Protein AF-A0A954K4G6-F1 (afdb_monomer_lite)

Sequence (372 aa):
MQDLKKITGIAILFIVVLRLCIGWQLLYEGLWKIDSLSSTRPWTAAGYLNNAKGPFRDHFRNMTGDPNDLNWLDADKVKAKWLAWEQRFLNHYPNLTDAQKSKLHQMVQGNKYFAAELSALPPEVKIEGSLGNIVKYDDKRHLLIVDGEKHLTPDEKQRLQSMVPVKKGPNGKLEGGTALDREFYAAVDKVYDRSSRLSYIEKMQASLRGNPELAGQIDVKQEGTIDGKKIGKIEQYKLALDRYEEKLAKADQQFKVDHLDKLWTEIQELKASLVNPIRALEGEMETEANKMLTPEQLAAGPIPHEDTQIHRVNMLTIASLTILGILLLVGFGTRIAAIAAAGMLLSFYLVMPPWPGVPEAPGPEHSFIINK

Structure (mmCIF, N/CA/C/O backbone):
data_AF-A0A954K4G6-F1
#
_entry.id   AF-A0A954K4G6-F1
#
loop_
_atom_site.group_PDB
_atom_site.id
_atom_site.type_symbol
_atom_site.label_atom_id
_atom_site.label_alt_id
_atom_site.label_comp_id
_atom_site.label_asym_id
_atom_site.label_entity_id
_atom_site.label_seq_id
_atom_site.pdbx_PDB_ins_code
_atom_site.Cartn_x
_atom_site.Cartn_y
_atom_site.Cartn_z
_atom_site.occupancy
_atom_site.B_iso_or_equiv
_atom_site.auth_seq_id
_atom_site.auth_comp_id
_atom_site.auth_asym_id
_atom_site.auth_atom_id
_atom_site.pdbx_PDB_model_num
ATOM 1 N N . MET A 1 1 ? 46.480 -8.508 -49.338 1.00 45.22 1 MET A N 1
ATOM 2 C CA . MET A 1 1 ? 45.424 -8.292 -48.327 1.00 45.22 1 MET A CA 1
ATOM 3 C C . MET A 1 1 ? 45.317 -6.795 -48.117 1.00 45.22 1 MET A C 1
ATOM 5 O O . MET A 1 1 ? 46.242 -6.207 -47.581 1.00 45.22 1 MET A O 1
ATOM 9 N N . GLN A 1 2 ? 44.290 -6.187 -48.710 1.00 45.19 2 GLN A N 1
ATOM 10 C CA . GLN A 1 2 ? 44.085 -4.738 -48.740 1.00 45.19 2 GLN A CA 1
ATOM 11 C C . GLN A 1 2 ? 43.806 -4.187 -47.337 1.00 45.19 2 GLN A C 1
ATOM 13 O O . GLN A 1 2 ? 43.165 -4.852 -46.523 1.00 45.19 2 GLN A O 1
ATOM 18 N N . ASP A 1 3 ? 44.309 -2.975 -47.101 1.00 54.50 3 ASP A N 1
ATOM 19 C CA . ASP A 1 3 ? 44.167 -2.151 -45.904 1.00 54.50 3 ASP A CA 1
ATOM 20 C C . ASP A 1 3 ? 42.809 -2.295 -45.198 1.00 54.50 3 ASP A C 1
ATOM 22 O O . ASP A 1 3 ? 41.776 -1.794 -45.652 1.00 54.50 3 ASP A O 1
ATOM 26 N N . LEU A 1 4 ? 42.829 -2.894 -44.006 1.00 57.28 4 LEU A N 1
ATOM 27 C CA . LEU A 1 4 ? 41.786 -2.703 -43.003 1.00 57.28 4 LEU A CA 1
ATOM 28 C C . LEU A 1 4 ? 41.852 -1.244 -42.524 1.00 57.28 4 LEU A C 1
ATOM 30 O O . LEU A 1 4 ? 42.551 -0.923 -41.570 1.00 57.28 4 LEU A O 1
ATOM 34 N N . LYS A 1 5 ? 41.167 -0.369 -43.272 1.00 58.75 5 LYS A N 1
ATOM 35 C CA . LYS A 1 5 ? 40.709 0.995 -42.948 1.00 58.75 5 LYS A CA 1
ATOM 36 C C . LYS A 1 5 ? 41.415 1.635 -41.744 1.00 58.75 5 LYS A C 1
ATOM 38 O O . LYS A 1 5 ? 41.045 1.393 -40.598 1.00 58.75 5 LYS A O 1
ATOM 43 N N . LYS A 1 6 ? 42.361 2.540 -42.019 1.00 69.25 6 LYS A N 1
ATOM 44 C CA . LYS A 1 6 ? 42.921 3.480 -41.036 1.00 69.25 6 LYS A CA 1
ATOM 45 C C . LYS A 1 6 ? 41.784 4.315 -40.432 1.00 69.25 6 LYS A C 1
ATOM 47 O O . LYS A 1 6 ? 41.386 5.327 -41.002 1.00 69.25 6 LYS A O 1
ATOM 52 N N . ILE A 1 7 ? 41.229 3.877 -39.302 1.00 75.81 7 ILE A N 1
ATOM 53 C CA . ILE A 1 7 ? 40.337 4.706 -38.488 1.00 75.81 7 ILE A CA 1
ATOM 54 C C . ILE A 1 7 ? 41.167 5.922 -38.068 1.00 75.81 7 ILE A C 1
ATOM 56 O O . ILE A 1 7 ? 42.243 5.772 -37.489 1.00 75.81 7 ILE A O 1
ATOM 60 N N . THR A 1 8 ? 40.718 7.124 -38.426 1.00 87.75 8 THR A N 1
ATOM 61 C CA . THR A 1 8 ? 41.451 8.355 -38.117 1.00 87.75 8 THR A CA 1
ATOM 62 C C . THR A 1 8 ? 41.549 8.529 -36.599 1.00 87.75 8 THR A C 1
ATOM 64 O O . THR A 1 8 ? 40.631 8.159 -35.867 1.00 87.75 8 THR A O 1
ATOM 67 N N . GLY A 1 9 ? 42.642 9.115 -36.096 1.00 87.31 9 GLY A N 1
ATOM 68 C CA . GLY A 1 9 ? 42.802 9.356 -34.652 1.00 87.31 9 GLY A CA 1
ATOM 69 C C . GLY A 1 9 ? 41.644 10.163 -34.046 1.00 87.31 9 GLY A C 1
ATOM 70 O O . GLY A 1 9 ? 41.250 9.928 -32.909 1.00 87.31 9 GLY A O 1
ATOM 71 N N . ILE A 1 10 ? 41.026 11.033 -34.850 1.00 89.69 10 ILE A N 1
ATOM 72 C CA . ILE A 1 10 ? 39.814 11.783 -34.499 1.00 89.69 10 ILE A CA 1
ATOM 73 C C . ILE A 1 10 ? 38.615 10.845 -34.290 1.00 89.69 10 ILE A C 1
ATOM 75 O O . ILE A 1 10 ? 37.902 10.978 -33.300 1.00 89.69 10 ILE A O 1
ATOM 79 N N . ALA A 1 11 ? 38.397 9.866 -35.173 1.00 90.19 11 ALA A N 1
ATOM 80 C CA . ALA A 1 11 ? 37.321 8.891 -35.001 1.00 90.19 11 ALA A CA 1
ATOM 81 C C . ALA A 1 11 ? 37.531 8.022 -33.748 1.00 90.19 11 ALA A C 1
ATOM 83 O O . ALA A 1 11 ? 36.574 7.747 -33.027 1.00 90.19 11 ALA A O 1
ATOM 84 N N . ILE A 1 12 ? 38.780 7.652 -33.439 1.00 90.75 12 ILE A N 1
ATOM 85 C CA . ILE A 1 12 ? 39.115 6.953 -32.187 1.00 90.75 12 ILE A CA 1
ATOM 86 C C . ILE A 1 12 ? 38.773 7.833 -30.980 1.00 90.75 12 ILE A C 1
ATOM 88 O O . ILE A 1 12 ? 38.107 7.359 -30.061 1.00 90.75 12 ILE A O 1
ATOM 92 N N . LEU A 1 13 ? 39.171 9.110 -31.000 1.00 93.62 13 LEU A N 1
ATOM 93 C CA . LEU A 1 13 ? 38.861 10.063 -29.933 1.00 93.62 13 LEU A CA 1
ATOM 94 C C . LEU A 1 13 ? 37.349 10.154 -29.688 1.00 93.62 13 LEU A C 1
ATOM 96 O O . LEU A 1 13 ? 36.917 9.994 -28.551 1.00 93.62 13 LEU A O 1
ATOM 100 N N . PHE A 1 14 ? 36.540 10.336 -30.736 1.00 95.62 14 PHE A N 1
ATOM 101 C CA . PHE A 1 14 ? 35.082 10.413 -30.592 1.00 95.62 14 PHE A CA 1
ATOM 102 C C . PHE A 1 14 ? 34.459 9.119 -30.064 1.00 95.62 14 PHE A C 1
ATOM 104 O O . PHE A 1 14 ? 33.563 9.188 -29.229 1.00 95.62 14 PHE A O 1
ATOM 111 N N . ILE A 1 15 ? 34.936 7.944 -30.488 1.00 91.88 15 ILE A N 1
ATOM 112 C CA . ILE A 1 15 ? 34.441 6.660 -29.961 1.00 91.88 15 ILE A CA 1
ATOM 113 C C . ILE A 1 15 ? 34.781 6.516 -28.473 1.00 91.88 15 ILE A C 1
ATOM 115 O O . ILE A 1 15 ? 33.943 6.057 -27.696 1.00 91.88 15 ILE A O 1
ATOM 119 N N . VAL A 1 16 ? 35.984 6.923 -28.057 1.00 93.69 16 VAL A N 1
ATOM 120 C CA . VAL A 1 16 ? 36.375 6.900 -26.640 1.00 93.69 16 VAL A CA 1
ATOM 121 C C . VAL A 1 16 ? 35.536 7.888 -25.834 1.00 93.69 16 VAL A C 1
ATOM 123 O O . VAL A 1 16 ? 35.007 7.506 -24.794 1.00 93.69 16 VAL A O 1
ATOM 126 N N . VAL A 1 17 ? 35.355 9.120 -26.315 1.00 96.25 17 VAL A N 1
ATOM 127 C CA . VAL A 1 17 ? 34.512 10.122 -25.644 1.00 96.25 17 VAL A CA 1
ATOM 128 C C . VAL A 1 17 ? 33.075 9.621 -25.527 1.00 96.25 17 VAL A C 1
ATOM 130 O O . VAL A 1 17 ? 32.531 9.618 -24.429 1.00 96.25 17 VAL A O 1
ATOM 133 N N . LEU A 1 18 ? 32.486 9.107 -26.610 1.00 95.00 18 LEU A N 1
ATOM 134 C CA . LEU A 1 18 ? 31.135 8.546 -26.597 1.00 95.00 18 LEU A CA 1
ATOM 135 C C . LEU A 1 18 ? 31.007 7.407 -25.577 1.00 95.00 18 LEU A C 1
ATOM 137 O O . LEU A 1 18 ? 30.055 7.383 -24.799 1.00 95.00 18 LEU A O 1
ATOM 141 N N . ARG A 1 19 ? 31.984 6.491 -25.537 1.00 95.25 19 ARG A N 1
ATOM 142 C CA . ARG A 1 19 ? 32.034 5.405 -24.548 1.00 95.25 19 ARG A CA 1
ATOM 143 C C . ARG A 1 19 ? 32.040 5.949 -23.121 1.00 95.25 19 ARG A C 1
ATOM 145 O O . ARG A 1 19 ? 31.297 5.442 -22.285 1.00 95.25 19 ARG A O 1
ATOM 152 N N . LEU A 1 20 ? 32.874 6.951 -22.843 1.00 97.00 20 LEU A N 1
ATOM 153 C CA . LEU A 1 20 ? 32.970 7.563 -21.518 1.00 97.00 20 LEU A CA 1
ATOM 154 C C . LEU A 1 20 ? 31.673 8.288 -21.140 1.00 97.00 20 LEU A C 1
ATOM 156 O O . LEU A 1 20 ? 31.207 8.120 -20.019 1.00 97.00 20 LEU A O 1
ATOM 160 N N . CYS A 1 21 ? 31.052 9.019 -22.069 1.00 97.19 21 CYS A N 1
ATOM 161 C CA . CYS A 1 21 ? 29.772 9.693 -21.843 1.00 97.19 21 CYS A CA 1
ATOM 162 C C . CYS A 1 21 ? 28.643 8.700 -21.535 1.00 97.19 21 CYS A C 1
ATOM 164 O O . CYS A 1 21 ? 27.930 8.879 -20.550 1.00 97.19 21 CYS A O 1
ATOM 166 N N . ILE A 1 22 ? 28.502 7.633 -22.331 1.00 95.62 22 ILE A N 1
ATOM 167 C CA . ILE A 1 22 ? 27.493 6.588 -22.088 1.00 95.62 22 ILE A CA 1
ATOM 168 C C . ILE A 1 22 ? 27.779 5.878 -20.760 1.00 95.62 22 ILE A C 1
ATOM 170 O O . ILE A 1 22 ? 26.869 5.689 -19.957 1.00 95.62 22 ILE A O 1
ATOM 174 N N . GLY A 1 23 ? 29.039 5.512 -20.505 1.00 97.31 23 GLY A N 1
ATOM 175 C CA . GLY A 1 23 ? 29.442 4.864 -19.257 1.00 97.31 23 GLY A CA 1
ATOM 176 C C . GLY A 1 23 ? 29.136 5.720 -18.028 1.00 97.31 23 GLY A C 1
ATOM 177 O O . GLY A 1 23 ? 28.592 5.212 -17.050 1.00 97.31 23 GLY A O 1
ATOM 178 N N . TRP A 1 24 ? 29.415 7.023 -18.103 1.00 98.00 24 TRP A N 1
ATOM 179 C CA . TRP A 1 24 ? 29.078 7.978 -17.051 1.00 98.00 24 TRP A CA 1
ATOM 180 C C . TRP A 1 24 ? 27.571 8.076 -16.827 1.00 98.00 24 TRP A C 1
ATOM 182 O O . TRP A 1 24 ? 27.134 7.970 -15.686 1.00 98.00 24 TRP A O 1
ATOM 192 N N . GLN A 1 25 ? 26.776 8.210 -17.895 1.00 97.06 25 GLN A N 1
ATOM 193 C CA . GLN A 1 25 ? 25.319 8.297 -17.786 1.00 97.06 25 GLN A CA 1
ATOM 194 C C . GLN A 1 25 ? 24.731 7.061 -17.095 1.00 97.06 25 GLN A C 1
ATOM 196 O O . GLN A 1 25 ? 23.942 7.198 -16.163 1.00 97.06 25 GLN A O 1
ATOM 201 N N . LEU A 1 26 ? 25.131 5.855 -17.516 1.00 97.69 26 LEU A N 1
ATOM 202 C CA . LEU A 1 26 ? 24.641 4.617 -16.903 1.00 97.69 26 LEU A CA 1
ATOM 203 C C . LEU A 1 26 ? 25.072 4.506 -15.438 1.00 97.69 26 LEU A C 1
ATOM 205 O O . LEU A 1 26 ? 24.248 4.171 -14.589 1.00 97.69 26 LEU A O 1
ATOM 209 N N . LEU A 1 27 ? 26.333 4.824 -15.125 1.00 98.25 27 LEU A N 1
ATOM 210 C CA . LEU A 1 27 ? 26.824 4.759 -13.751 1.00 98.25 27 LEU A CA 1
ATOM 211 C C . LEU A 1 27 ? 26.111 5.769 -12.848 1.00 98.25 27 LEU A C 1
ATOM 213 O O . LEU A 1 27 ? 25.679 5.402 -11.760 1.00 98.25 27 LEU A O 1
ATOM 217 N N . TYR A 1 28 ? 25.962 7.015 -13.294 1.00 97.75 28 TYR A N 1
ATOM 218 C CA . TYR A 1 28 ? 25.262 8.056 -12.547 1.00 97.75 28 TYR A CA 1
ATOM 219 C C . TYR A 1 28 ? 23.819 7.639 -12.235 1.00 97.75 28 TYR A C 1
ATOM 221 O O . TYR A 1 28 ? 23.400 7.665 -11.078 1.00 97.75 28 TYR A O 1
ATOM 229 N N . GLU A 1 29 ? 23.090 7.158 -13.246 1.00 96.62 29 GLU A N 1
ATOM 230 C CA . GLU A 1 29 ? 21.726 6.649 -13.087 1.00 96.62 29 GLU A CA 1
ATOM 231 C C . GLU A 1 29 ? 21.644 5.440 -12.146 1.00 96.62 29 GLU A C 1
ATOM 233 O O . GLU A 1 29 ? 20.663 5.300 -11.413 1.00 96.62 29 GLU A O 1
ATOM 238 N N . GLY A 1 30 ? 22.642 4.552 -12.177 1.00 97.00 30 GLY A N 1
ATOM 239 C CA . GLY A 1 30 ? 22.742 3.405 -11.275 1.00 97.00 30 GLY A CA 1
ATOM 240 C C . GLY A 1 30 ? 22.997 3.827 -9.828 1.00 97.00 30 GLY A C 1
ATOM 241 O O . GLY A 1 30 ? 22.278 3.392 -8.930 1.00 97.00 30 GLY A O 1
ATOM 242 N N . LEU A 1 31 ? 23.959 4.727 -9.601 1.00 97.25 31 LEU A N 1
ATOM 243 C CA . LEU A 1 31 ? 24.302 5.251 -8.274 1.00 97.25 31 LEU A CA 1
ATOM 244 C C . LEU A 1 31 ? 23.148 6.033 -7.644 1.00 97.25 31 LEU A C 1
ATOM 246 O O . LEU A 1 31 ? 22.848 5.818 -6.473 1.00 97.25 31 LEU A O 1
ATOM 250 N N . TRP A 1 32 ? 22.455 6.874 -8.417 1.00 95.62 32 TRP A N 1
ATOM 251 C CA . TRP A 1 32 ? 21.267 7.585 -7.934 1.00 95.62 32 TRP A CA 1
ATOM 252 C C . TRP A 1 32 ? 20.165 6.612 -7.481 1.00 95.62 32 TRP A C 1
ATOM 254 O O . TRP A 1 32 ? 19.540 6.803 -6.437 1.00 95.62 32 TRP A O 1
ATOM 264 N N . LYS A 1 33 ? 19.958 5.510 -8.216 1.00 94.94 33 LYS A N 1
ATOM 265 C CA . LYS A 1 33 ? 18.989 4.480 -7.810 1.00 94.94 33 LYS A CA 1
ATOM 266 C C . LYS A 1 33 ? 19.450 3.703 -6.578 1.00 94.94 33 LYS A C 1
ATOM 268 O O . LYS A 1 33 ? 18.598 3.372 -5.761 1.00 94.94 33 LYS A O 1
ATOM 273 N N . ILE A 1 34 ? 20.750 3.441 -6.415 1.00 94.94 34 ILE A N 1
ATOM 274 C CA . ILE A 1 34 ? 21.303 2.836 -5.189 1.00 94.94 34 ILE A CA 1
ATOM 275 C C . ILE A 1 34 ? 21.032 3.734 -3.982 1.00 94.94 34 ILE A C 1
ATOM 277 O O . ILE A 1 34 ? 20.544 3.241 -2.969 1.00 94.94 34 ILE A O 1
ATOM 281 N N . ASP A 1 35 ? 21.291 5.036 -4.101 1.00 91.88 35 ASP A N 1
ATOM 282 C CA . ASP A 1 35 ? 21.048 6.003 -3.026 1.00 91.88 35 ASP A CA 1
ATOM 283 C C . ASP A 1 35 ? 19.575 5.991 -2.583 1.00 91.88 35 ASP A C 1
ATOM 285 O O . ASP A 1 35 ? 19.267 5.914 -1.390 1.00 91.88 35 ASP A O 1
ATOM 289 N N . SER A 1 36 ? 18.655 5.897 -3.551 1.00 90.00 36 SER A N 1
ATOM 290 C CA . SER A 1 36 ? 17.218 5.798 -3.278 1.00 90.00 36 SER A CA 1
ATOM 291 C C . SER A 1 36 ? 16.812 4.570 -2.444 1.00 90.00 36 SER A C 1
ATOM 293 O O . SER A 1 36 ? 15.790 4.636 -1.761 1.00 90.00 36 SER A O 1
ATOM 295 N N . LEU A 1 37 ? 17.595 3.478 -2.436 1.00 88.50 37 LEU A N 1
ATOM 296 C CA . LEU A 1 37 ? 17.288 2.259 -1.662 1.00 88.50 37 LEU A CA 1
ATOM 297 C C . LEU A 1 37 ? 17.335 2.479 -0.149 1.00 88.50 37 LEU A C 1
ATOM 299 O O . LEU A 1 37 ? 16.732 1.717 0.598 1.00 88.50 37 LEU A O 1
ATOM 303 N N . SER A 1 38 ? 18.037 3.520 0.298 1.00 81.62 38 SER A N 1
ATOM 304 C CA . SER A 1 38 ? 18.073 3.918 1.707 1.00 81.62 38 SER A CA 1
ATOM 305 C C . SER A 1 38 ? 16.863 4.764 2.130 1.00 81.62 38 SER A C 1
ATOM 307 O O . SER A 1 38 ? 16.650 4.995 3.321 1.00 81.62 38 SER A O 1
ATOM 309 N N . SER A 1 39 ? 16.064 5.233 1.167 1.00 80.62 39 SER A N 1
ATOM 310 C CA . SER A 1 39 ? 14.919 6.106 1.415 1.00 80.62 39 SER A CA 1
ATOM 311 C C . SER A 1 39 ? 13.638 5.319 1.705 1.00 80.62 39 SER A C 1
ATOM 313 O O . SER A 1 39 ? 13.504 4.145 1.367 1.00 80.62 39 SER A O 1
ATOM 315 N N . THR A 1 40 ? 12.636 5.997 2.268 1.00 69.75 40 THR A N 1
ATOM 316 C CA . THR A 1 40 ? 11.291 5.432 2.481 1.00 69.75 40 THR A CA 1
ATOM 317 C C . THR A 1 40 ? 10.524 5.180 1.179 1.00 69.75 40 THR A C 1
ATOM 319 O O . THR A 1 40 ? 9.498 4.505 1.188 1.00 69.75 40 THR A O 1
ATOM 322 N N . ARG A 1 41 ? 10.988 5.731 0.051 1.00 76.75 41 ARG A N 1
ATOM 323 C CA . ARG A 1 41 ? 10.375 5.578 -1.274 1.00 76.75 41 ARG A CA 1
ATOM 324 C C . ARG A 1 41 ? 11.467 5.302 -2.308 1.00 76.75 41 ARG A C 1
ATOM 326 O O . ARG A 1 41 ? 11.808 6.199 -3.082 1.00 76.75 41 ARG A O 1
ATOM 333 N N . PRO A 1 42 ? 12.031 4.083 -2.317 1.00 87.12 42 PRO A N 1
ATOM 334 C CA . PRO A 1 42 ? 13.061 3.723 -3.278 1.00 87.12 42 PRO A CA 1
ATOM 335 C C . PRO A 1 42 ? 12.546 3.828 -4.710 1.00 87.12 42 PRO A C 1
ATOM 337 O O . PRO A 1 42 ? 11.351 3.670 -4.988 1.00 87.12 42 PRO A O 1
ATOM 340 N N . TRP A 1 43 ? 13.471 4.043 -5.640 1.00 93.19 43 TRP A N 1
ATOM 341 C CA . TRP A 1 43 ? 13.154 4.002 -7.056 1.00 93.19 43 TRP A CA 1
ATOM 342 C C . TRP A 1 43 ? 12.576 2.636 -7.451 1.00 93.19 43 TRP A C 1
ATOM 344 O O . TRP A 1 43 ? 13.040 1.579 -7.017 1.00 93.19 43 TRP A O 1
ATOM 354 N N . THR A 1 44 ? 11.583 2.656 -8.341 1.00 93.31 44 THR A N 1
ATOM 355 C CA . THR A 1 44 ? 11.023 1.444 -8.936 1.00 93.31 44 THR A CA 1
ATOM 356 C C . THR A 1 44 ? 10.681 1.630 -10.410 1.00 93.31 44 THR A C 1
ATOM 358 O O . THR A 1 44 ? 10.168 2.669 -10.823 1.00 93.31 44 THR A O 1
ATOM 361 N N . ALA A 1 45 ? 10.896 0.574 -11.196 1.00 94.06 45 ALA A N 1
ATOM 362 C CA . ALA A 1 45 ? 10.468 0.480 -12.586 1.00 94.06 45 ALA A CA 1
ATOM 363 C C . ALA A 1 45 ? 8.955 0.232 -12.750 1.00 94.06 45 ALA A C 1
ATOM 365 O O . ALA A 1 45 ? 8.469 0.264 -13.877 1.00 94.06 45 ALA A O 1
ATOM 366 N N . ALA A 1 46 ? 8.198 -0.009 -11.669 1.00 91.50 46 ALA A N 1
ATOM 367 C CA . ALA A 1 46 ? 6.793 -0.425 -11.736 1.00 91.50 46 ALA A CA 1
ATOM 368 C C . ALA A 1 46 ? 5.935 0.538 -12.564 1.00 91.50 46 ALA A C 1
ATOM 370 O O . ALA A 1 46 ? 5.215 0.117 -13.463 1.00 91.50 46 ALA A O 1
ATOM 371 N N . GLY A 1 47 ? 6.058 1.843 -12.295 1.00 88.12 47 GLY A N 1
ATOM 372 C CA . GLY A 1 47 ? 5.309 2.873 -13.015 1.00 88.12 47 GLY A CA 1
ATOM 373 C C . GLY A 1 47 ? 5.646 2.910 -14.505 1.00 88.12 47 GLY A C 1
ATOM 374 O O . GLY A 1 47 ? 4.755 3.072 -15.330 1.00 88.12 47 GLY A O 1
ATOM 375 N N . TYR A 1 48 ? 6.913 2.700 -14.858 1.00 90.38 48 TYR A N 1
ATOM 376 C CA . TYR A 1 48 ? 7.356 2.663 -16.249 1.00 90.38 48 TYR A CA 1
ATOM 377 C C . TYR A 1 48 ? 6.841 1.413 -16.979 1.00 90.38 48 TYR A C 1
ATOM 379 O O . TYR A 1 48 ? 6.235 1.518 -18.042 1.00 90.38 48 TYR A O 1
ATOM 387 N N . LEU A 1 49 ? 7.006 0.237 -16.369 1.00 94.12 49 LEU A N 1
ATOM 388 C CA . LEU A 1 49 ? 6.627 -1.054 -16.948 1.00 94.12 49 LEU A CA 1
ATOM 389 C C . LEU A 1 49 ? 5.107 -1.250 -17.036 1.00 94.12 49 LEU A C 1
ATOM 391 O O . LEU A 1 49 ? 4.618 -1.783 -18.028 1.00 94.12 49 LEU A O 1
ATOM 395 N N . ASN A 1 50 ? 4.337 -0.773 -16.052 1.00 90.38 50 ASN A N 1
ATOM 396 C CA . ASN A 1 50 ? 2.870 -0.849 -16.080 1.00 90.38 50 ASN A CA 1
ATOM 397 C C . ASN A 1 50 ? 2.263 -0.033 -17.233 1.00 90.38 50 ASN A C 1
ATOM 399 O O . ASN A 1 50 ? 1.177 -0.352 -17.719 1.00 90.38 50 ASN A O 1
ATOM 403 N N . ASN A 1 51 ? 2.975 0.995 -17.696 1.00 87.50 51 ASN A N 1
ATOM 404 C CA . ASN A 1 51 ? 2.566 1.829 -18.820 1.00 87.50 51 ASN A CA 1
ATOM 405 C C . ASN A 1 51 ? 3.102 1.334 -20.172 1.00 87.50 51 ASN A C 1
ATOM 407 O O . ASN A 1 51 ? 2.949 2.049 -21.159 1.00 87.50 51 ASN A O 1
ATOM 411 N N . ALA A 1 52 ? 3.716 0.145 -20.244 1.00 91.06 52 ALA A N 1
ATOM 412 C CA . ALA A 1 52 ? 4.247 -0.369 -21.502 1.00 91.06 52 ALA A CA 1
ATOM 413 C C . ALA A 1 52 ? 3.169 -0.436 -22.599 1.00 91.06 52 ALA A C 1
ATOM 415 O O . ALA A 1 52 ? 2.008 -0.775 -22.334 1.00 91.06 52 ALA A O 1
ATOM 416 N N . LYS A 1 53 ? 3.573 -0.135 -23.834 1.00 88.38 53 LYS A N 1
ATOM 417 C CA . LYS A 1 53 ? 2.732 -0.106 -25.036 1.00 88.38 53 LYS A CA 1
ATOM 418 C C . LYS A 1 53 ? 3.419 -0.844 -26.190 1.00 88.38 53 LYS A C 1
ATOM 420 O O . LYS A 1 53 ? 4.616 -1.116 -26.162 1.00 88.38 53 LYS A O 1
ATOM 425 N N . GLY A 1 54 ? 2.646 -1.168 -27.222 1.00 88.38 54 GLY A N 1
ATOM 426 C CA . GLY A 1 54 ? 3.144 -1.848 -28.417 1.00 88.38 54 GLY A CA 1
ATOM 427 C C . GLY A 1 54 ? 3.259 -3.371 -28.257 1.00 88.38 54 GLY A C 1
ATOM 428 O O . GLY A 1 54 ? 2.712 -3.941 -27.313 1.00 88.38 54 GLY A O 1
ATOM 429 N N . PRO A 1 55 ? 3.950 -4.062 -29.180 1.00 89.81 55 PRO A N 1
ATOM 430 C CA . PRO A 1 55 ? 3.873 -5.523 -29.300 1.00 89.81 55 PRO A CA 1
ATOM 431 C C . PRO A 1 55 ? 4.520 -6.290 -28.141 1.00 89.81 55 PRO A C 1
ATOM 433 O O . PRO A 1 55 ? 4.218 -7.461 -27.938 1.00 89.81 55 PRO A O 1
ATOM 436 N N . PHE A 1 56 ? 5.390 -5.642 -27.363 1.00 93.56 56 PHE A N 1
ATOM 437 C CA . PHE A 1 56 ? 6.028 -6.235 -26.184 1.00 93.56 56 PHE A CA 1
ATOM 438 C C . PHE A 1 56 ? 5.364 -5.817 -24.865 1.00 93.56 56 PHE A C 1
ATOM 440 O O . PHE A 1 56 ? 5.871 -6.153 -23.794 1.00 93.56 56 PHE A O 1
ATOM 447 N N . ARG A 1 57 ? 4.228 -5.106 -24.928 1.00 92.25 57 ARG A N 1
ATOM 448 C CA . ARG A 1 57 ? 3.490 -4.593 -23.768 1.00 92.25 57 ARG A CA 1
ATOM 449 C C . ARG A 1 57 ? 3.329 -5.635 -22.666 1.00 92.25 57 ARG A C 1
ATOM 451 O O . ARG A 1 57 ? 3.713 -5.379 -21.528 1.00 92.25 57 ARG A O 1
ATOM 458 N N . ASP A 1 58 ? 2.767 -6.793 -23.000 1.00 94.31 58 ASP A N 1
ATOM 459 C CA . ASP A 1 58 ? 2.395 -7.787 -21.992 1.00 94.31 58 ASP A CA 1
ATOM 460 C C . ASP A 1 58 ? 3.630 -8.396 -21.334 1.00 94.31 58 ASP A C 1
ATOM 462 O O . ASP A 1 58 ? 3.637 -8.614 -20.127 1.00 94.31 58 ASP A O 1
ATOM 466 N N . HIS A 1 59 ? 4.716 -8.587 -22.091 1.00 96.06 59 HIS A N 1
ATOM 467 C CA . HIS A 1 59 ? 5.990 -9.035 -21.536 1.00 96.06 59 HIS A CA 1
ATOM 468 C C . HIS A 1 59 ? 6.482 -8.076 -20.444 1.00 96.06 59 HIS A C 1
ATOM 470 O O . HIS A 1 59 ? 6.728 -8.510 -19.320 1.00 96.06 59 HIS A O 1
ATOM 476 N N . PHE A 1 60 ? 6.564 -6.776 -20.745 1.00 95.88 60 PHE A N 1
ATOM 477 C CA . PHE A 1 60 ? 7.055 -5.772 -19.798 1.00 95.88 60 PHE A CA 1
ATOM 478 C C . PHE A 1 60 ? 6.112 -5.553 -18.617 1.00 95.88 60 PHE A C 1
ATOM 480 O O . PHE A 1 60 ? 6.564 -5.459 -17.479 1.00 95.88 60 PHE A O 1
ATOM 487 N N . ARG A 1 61 ? 4.800 -5.529 -18.855 1.00 95.00 61 ARG A N 1
ATOM 488 C CA . ARG A 1 61 ? 3.797 -5.416 -17.789 1.00 95.00 61 ARG A CA 1
ATOM 489 C C . ARG A 1 61 ? 3.853 -6.611 -16.846 1.00 95.00 61 ARG A C 1
ATOM 491 O O . ARG A 1 61 ? 3.868 -6.433 -15.634 1.00 95.00 61 ARG A O 1
ATOM 498 N N . ASN A 1 62 ? 3.994 -7.823 -17.375 1.00 96.19 62 ASN A N 1
ATOM 499 C CA . ASN A 1 62 ? 4.100 -9.027 -16.555 1.00 96.19 62 ASN A CA 1
ATOM 500 C C . ASN A 1 62 ? 5.363 -9.054 -15.686 1.00 96.19 62 ASN A C 1
ATOM 502 O O . ASN A 1 62 ? 5.376 -9.758 -14.680 1.00 96.19 62 ASN A O 1
ATOM 506 N N . MET A 1 63 ? 6.405 -8.275 -16.007 1.00 96.38 63 MET A N 1
ATOM 507 C CA . MET A 1 63 ? 7.590 -8.144 -15.151 1.00 96.38 63 MET A CA 1
ATOM 508 C C . MET A 1 63 ? 7.281 -7.500 -13.793 1.00 96.38 63 MET A C 1
ATOM 510 O O . MET A 1 63 ? 8.061 -7.671 -12.856 1.00 96.38 63 MET A O 1
ATOM 514 N N . THR A 1 64 ? 6.165 -6.778 -13.654 1.00 94.62 64 THR A N 1
ATOM 515 C CA . THR A 1 64 ? 5.787 -6.159 -12.376 1.00 94.62 64 THR A CA 1
ATOM 516 C C . THR A 1 64 ? 5.068 -7.127 -11.435 1.00 94.62 64 THR A C 1
ATOM 518 O O . THR A 1 64 ? 4.996 -6.866 -10.236 1.00 94.62 64 THR A O 1
ATOM 521 N N . GLY A 1 65 ? 4.567 -8.255 -11.953 1.00 95.00 65 GLY A N 1
ATOM 522 C CA . GLY A 1 65 ? 3.800 -9.266 -11.215 1.00 95.00 65 GLY A CA 1
ATOM 523 C C . GLY A 1 65 ? 2.353 -8.870 -10.898 1.00 95.00 65 GLY A C 1
ATOM 524 O O . GLY A 1 65 ? 1.517 -9.740 -10.667 1.00 95.00 65 GLY A O 1
ATOM 525 N N . ASP A 1 66 ? 2.037 -7.574 -10.923 1.00 94.62 66 ASP A N 1
ATOM 526 C CA . ASP A 1 66 ? 0.684 -7.041 -10.753 1.00 94.62 66 ASP A CA 1
ATOM 527 C C . ASP A 1 66 ? 0.475 -5.792 -11.628 1.00 94.62 66 ASP A C 1
ATOM 529 O O . ASP A 1 66 ? 0.399 -4.667 -11.126 1.00 94.62 66 ASP A O 1
ATOM 533 N N . PRO A 1 67 ? 0.405 -5.955 -12.960 1.00 92.25 67 PRO A N 1
ATOM 534 C CA . PRO A 1 67 ? 0.417 -4.824 -13.886 1.00 92.25 67 PRO A CA 1
ATOM 535 C C . PRO A 1 67 ? -0.773 -3.874 -13.753 1.00 92.25 67 PRO A C 1
ATOM 537 O O . PRO A 1 67 ? -0.707 -2.720 -14.180 1.00 92.25 67 PRO A O 1
ATOM 540 N N . ASN A 1 68 ? -1.861 -4.367 -13.166 1.00 93.62 68 ASN A N 1
ATOM 541 C CA . ASN A 1 68 ? -3.119 -3.652 -12.999 1.00 93.62 68 ASN A CA 1
ATOM 542 C C . ASN A 1 68 ? -3.410 -3.312 -11.529 1.00 93.62 68 ASN A C 1
ATOM 544 O O . ASN A 1 68 ? -4.516 -2.860 -11.236 1.00 93.62 68 ASN A O 1
ATOM 548 N N . ASP A 1 69 ? -2.452 -3.517 -10.619 1.00 94.19 69 ASP A N 1
ATOM 549 C CA . ASP A 1 69 ? -2.607 -3.294 -9.175 1.00 94.19 69 ASP A CA 1
ATOM 550 C C . ASP A 1 69 ? -3.811 -4.046 -8.554 1.00 94.19 69 ASP A C 1
ATOM 552 O O . ASP A 1 69 ? -4.403 -3.602 -7.569 1.00 94.19 69 ASP A O 1
ATOM 556 N N . LEU A 1 70 ? -4.206 -5.192 -9.122 1.00 95.62 70 LEU A N 1
ATOM 557 C CA . LEU A 1 70 ? -5.373 -5.955 -8.667 1.00 95.62 70 LEU A CA 1
ATOM 558 C C . LEU A 1 70 ? -5.133 -6.634 -7.317 1.00 95.62 70 LEU A C 1
ATOM 560 O O . LEU A 1 70 ? -6.094 -6.859 -6.581 1.00 95.62 70 LEU A O 1
ATOM 564 N N . ASN A 1 71 ? -3.880 -6.926 -6.956 1.00 96.25 71 ASN A N 1
ATOM 565 C CA . ASN A 1 71 ? -3.569 -7.502 -5.648 1.00 96.25 71 ASN A CA 1
ATOM 566 C C . ASN A 1 71 ? -3.847 -6.512 -4.510 1.00 96.25 71 ASN A C 1
ATOM 568 O O . ASN A 1 71 ? -4.119 -6.950 -3.399 1.00 96.25 71 ASN A O 1
ATOM 572 N N . TRP A 1 72 ? -3.840 -5.202 -4.781 1.00 95.69 72 TRP A N 1
ATOM 573 C CA . TRP A 1 72 ? -4.233 -4.168 -3.815 1.00 95.69 72 TRP A CA 1
ATOM 574 C C . TRP A 1 72 ? -5.740 -4.115 -3.552 1.00 95.69 72 TRP A C 1
ATOM 576 O O . TRP A 1 72 ? -6.170 -3.524 -2.564 1.00 95.69 72 TRP A O 1
ATOM 586 N N . LEU A 1 73 ? -6.539 -4.717 -4.435 1.00 95.69 73 LEU A N 1
ATOM 587 C CA . LEU A 1 73 ? -7.999 -4.791 -4.328 1.00 95.69 73 LEU A CA 1
ATOM 588 C C . LEU A 1 73 ? -8.472 -6.149 -3.791 1.00 95.69 73 LEU A C 1
ATOM 590 O O . LEU A 1 73 ? -9.672 -6.391 -3.670 1.00 95.69 73 LEU A O 1
ATOM 594 N N . ASP A 1 74 ? -7.530 -7.035 -3.472 1.00 95.81 74 ASP A N 1
ATOM 595 C CA . ASP A 1 74 ? -7.770 -8.327 -2.849 1.00 95.81 74 ASP A CA 1
ATOM 596 C C . ASP A 1 74 ? -7.389 -8.241 -1.369 1.00 95.81 74 ASP A C 1
ATOM 598 O O . ASP A 1 74 ? -6.213 -8.199 -1.003 1.00 95.81 74 ASP A O 1
ATOM 602 N N . ALA A 1 75 ? -8.404 -8.209 -0.505 1.00 95.50 75 ALA A N 1
ATOM 603 C CA . ALA A 1 75 ? -8.205 -8.034 0.927 1.00 95.50 75 ALA A CA 1
ATOM 604 C C . ALA A 1 75 ? -7.331 -9.132 1.557 1.00 95.50 75 ALA A C 1
ATOM 606 O O . ALA A 1 75 ? -6.608 -8.853 2.513 1.00 95.50 75 ALA A O 1
ATOM 607 N N . ASP A 1 76 ? -7.350 -10.362 1.035 1.00 96.88 76 ASP A N 1
ATOM 608 C CA . ASP A 1 76 ? -6.554 -11.451 1.606 1.00 96.88 76 ASP A CA 1
ATOM 609 C C . ASP A 1 76 ? -5.085 -11.328 1.188 1.00 96.88 76 ASP A C 1
ATOM 611 O O . ASP A 1 76 ? -4.190 -11.537 2.013 1.00 96.88 76 ASP A O 1
ATOM 615 N N . LYS A 1 77 ? -4.817 -10.894 -0.051 1.00 97.00 77 LYS A N 1
ATOM 616 C CA . LYS A 1 77 ? -3.447 -10.596 -0.504 1.00 97.00 77 LYS A CA 1
ATOM 617 C C . LYS A 1 77 ? -2.853 -9.391 0.218 1.00 97.00 77 LYS A C 1
ATOM 619 O O . LYS A 1 77 ? -1.700 -9.462 0.644 1.00 97.00 77 LYS A O 1
ATOM 624 N N . VAL A 1 78 ? -3.623 -8.317 0.409 1.00 97.50 78 VAL A N 1
ATOM 625 C CA . VAL A 1 78 ? -3.164 -7.145 1.179 1.00 97.50 78 VAL A CA 1
ATOM 626 C C . VAL A 1 78 ? -2.922 -7.523 2.639 1.00 97.50 78 VAL A C 1
ATOM 628 O O . VAL A 1 78 ? -1.876 -7.184 3.191 1.00 97.50 78 VAL A O 1
ATOM 631 N N . LYS A 1 79 ? -3.822 -8.305 3.251 1.00 97.56 79 LYS A N 1
ATOM 632 C CA . LYS A 1 79 ? -3.616 -8.842 4.603 1.00 97.56 79 LYS A CA 1
ATOM 633 C C . LYS A 1 79 ? -2.312 -9.638 4.688 1.00 97.56 79 LYS A C 1
ATOM 635 O O . LYS A 1 79 ? -1.499 -9.370 5.566 1.00 97.56 79 LYS A O 1
ATOM 640 N N . ALA A 1 80 ? -2.083 -10.579 3.772 1.00 97.44 80 ALA A N 1
ATOM 641 C CA . ALA A 1 80 ? -0.858 -11.377 3.747 1.00 97.44 80 ALA A CA 1
ATOM 642 C C . ALA A 1 80 ? 0.401 -10.508 3.582 1.00 97.44 80 ALA A C 1
ATOM 644 O O . ALA A 1 80 ? 1.385 -10.715 4.294 1.00 97.44 80 ALA A O 1
ATOM 645 N N . LYS A 1 81 ? 0.350 -9.498 2.705 1.00 96.31 81 LYS A N 1
ATOM 646 C CA . LYS A 1 81 ? 1.433 -8.528 2.501 1.00 96.31 81 LYS A CA 1
ATOM 647 C C . LYS A 1 81 ? 1.772 -7.771 3.789 1.00 96.31 81 LYS A C 1
ATOM 649 O O . LYS A 1 81 ? 2.947 -7.670 4.142 1.00 96.31 81 LYS A O 1
ATOM 654 N N . TRP A 1 82 ? 0.769 -7.259 4.500 1.00 97.69 82 TRP A N 1
ATOM 655 C CA . TRP A 1 82 ? 0.972 -6.488 5.733 1.00 97.69 82 TRP A CA 1
ATOM 656 C C . TRP A 1 82 ? 1.440 -7.353 6.903 1.00 97.69 82 TRP A C 1
ATOM 658 O O . TRP A 1 82 ? 2.308 -6.931 7.662 1.00 97.69 82 TRP A O 1
ATOM 668 N N . LEU A 1 83 ? 0.967 -8.598 6.995 1.00 97.56 83 LEU A N 1
ATOM 669 C CA . LEU A 1 83 ? 1.500 -9.578 7.947 1.00 97.56 83 LEU A CA 1
ATOM 670 C C . LEU A 1 83 ? 2.967 -9.915 7.651 1.00 97.56 83 LEU A C 1
ATOM 672 O O . LEU A 1 83 ? 3.794 -9.954 8.559 1.00 97.56 83 LEU A O 1
ATOM 676 N N . ALA A 1 84 ? 3.321 -10.124 6.380 1.00 96.88 84 ALA A N 1
ATOM 677 C CA . ALA A 1 84 ? 4.707 -10.360 5.984 1.00 96.88 84 ALA A CA 1
ATOM 678 C C . ALA A 1 84 ? 5.595 -9.141 6.278 1.00 96.88 84 ALA A C 1
ATOM 680 O O . ALA A 1 84 ? 6.747 -9.298 6.683 1.00 96.88 84 ALA A O 1
ATOM 681 N N . TRP A 1 85 ? 5.063 -7.930 6.100 1.00 96.94 85 TRP A N 1
ATOM 682 C CA . TRP A 1 85 ? 5.739 -6.695 6.486 1.00 96.94 85 TRP A CA 1
ATOM 683 C C . TRP A 1 85 ? 5.983 -6.617 7.997 1.00 96.94 85 TRP A C 1
ATOM 685 O O . TRP A 1 85 ? 7.112 -6.348 8.399 1.00 96.94 85 TRP A O 1
ATOM 695 N N . GLU A 1 86 ? 4.989 -6.939 8.828 1.00 97.19 86 GLU A N 1
ATOM 696 C CA . GLU A 1 86 ? 5.145 -6.975 10.289 1.00 97.19 86 GLU A CA 1
ATOM 697 C C . GLU A 1 86 ? 6.259 -7.946 10.701 1.00 97.19 86 GLU A C 1
ATOM 699 O O . GLU A 1 86 ? 7.113 -7.608 11.519 1.00 97.19 86 GLU A O 1
ATOM 704 N N . GLN A 1 87 ? 6.318 -9.130 10.086 1.00 96.56 87 GLN A N 1
ATOM 705 C CA . GLN A 1 87 ? 7.397 -10.087 10.352 1.00 96.56 87 GLN A CA 1
ATOM 706 C C . GLN A 1 87 ? 8.772 -9.541 9.947 1.00 96.56 87 GLN A C 1
ATOM 708 O O . GLN A 1 87 ? 9.738 -9.694 10.694 1.00 96.56 87 GLN A O 1
ATOM 713 N N . ARG A 1 88 ? 8.882 -8.861 8.797 1.00 96.19 88 ARG A N 1
ATOM 714 C CA . ARG A 1 88 ? 10.137 -8.197 8.402 1.00 96.19 88 ARG A CA 1
ATOM 715 C C . ARG A 1 88 ? 10.521 -7.086 9.377 1.00 96.19 88 ARG A C 1
ATOM 717 O O . ARG A 1 88 ? 11.694 -6.991 9.722 1.00 96.19 88 ARG A O 1
ATOM 724 N N . PHE A 1 89 ? 9.553 -6.304 9.855 1.00 96.38 89 PHE A N 1
ATOM 725 C CA . PHE A 1 89 ? 9.765 -5.271 10.870 1.00 96.38 89 PHE A CA 1
ATOM 726 C C . PHE A 1 89 ? 10.351 -5.877 12.155 1.00 96.38 89 PHE A C 1
ATOM 728 O O . PHE A 1 89 ? 11.380 -5.419 12.648 1.00 96.38 89 PHE A O 1
ATOM 735 N N . LEU A 1 90 ? 9.734 -6.946 12.669 1.00 96.44 90 LEU A N 1
ATOM 736 C CA . LEU A 1 90 ? 10.184 -7.638 13.881 1.00 96.44 90 LEU A CA 1
ATOM 737 C C . LEU A 1 90 ? 11.582 -8.255 13.726 1.00 96.44 90 LEU A C 1
ATOM 739 O O . LEU A 1 90 ? 12.380 -8.200 14.660 1.00 96.44 90 LEU A O 1
ATOM 743 N N . ASN A 1 91 ? 11.887 -8.817 12.554 1.00 95.94 91 ASN A N 1
ATOM 744 C CA . ASN A 1 91 ? 13.192 -9.416 12.268 1.00 95.94 91 ASN A CA 1
ATOM 745 C C . ASN A 1 91 ? 14.299 -8.365 12.092 1.00 95.94 91 ASN A C 1
ATOM 747 O O . ASN A 1 91 ? 15.443 -8.617 12.464 1.00 95.94 91 ASN A O 1
ATOM 751 N N . HIS A 1 92 ? 13.968 -7.203 11.521 1.00 95.62 92 HIS A N 1
ATOM 752 C CA . HIS A 1 92 ? 14.916 -6.108 11.290 1.00 95.62 92 HIS A CA 1
ATOM 753 C C . HIS A 1 92 ? 15.285 -5.370 12.583 1.00 95.62 92 HIS A C 1
ATOM 755 O O . HIS A 1 92 ? 16.432 -4.962 12.753 1.00 95.62 92 HIS A O 1
ATOM 761 N N . TYR A 1 93 ? 14.346 -5.266 13.530 1.00 95.38 93 TYR A N 1
ATOM 762 C CA . TYR A 1 93 ? 14.560 -4.644 14.841 1.00 95.38 93 TYR A CA 1
ATOM 763 C C . TYR A 1 93 ? 14.526 -5.696 15.976 1.00 95.38 93 TYR A C 1
ATOM 765 O O . TYR A 1 93 ? 13.538 -5.804 16.708 1.00 95.38 93 TYR A O 1
ATOM 773 N N . PRO A 1 94 ? 15.600 -6.483 16.189 1.00 91.81 94 PRO A N 1
ATOM 774 C CA . PRO A 1 94 ? 15.595 -7.583 17.162 1.00 91.81 94 PRO A CA 1
ATOM 775 C C . PRO A 1 94 ? 15.495 -7.118 18.627 1.00 91.81 94 PRO A C 1
ATOM 777 O O . PRO A 1 94 ? 15.085 -7.884 19.499 1.00 91.81 94 PRO A O 1
ATOM 780 N N . ASN A 1 95 ? 15.847 -5.862 18.911 1.00 94.56 95 ASN A N 1
ATOM 781 C CA . ASN A 1 95 ? 15.854 -5.254 20.244 1.00 94.56 95 ASN A CA 1
ATOM 782 C C . ASN A 1 95 ? 14.549 -4.509 20.596 1.00 94.56 95 ASN A C 1
ATOM 784 O O . ASN A 1 95 ? 14.557 -3.653 21.482 1.00 94.56 95 ASN A O 1
ATOM 788 N N . LEU A 1 96 ? 13.435 -4.795 19.913 1.00 96.44 96 LEU A N 1
ATOM 789 C CA . LEU A 1 96 ? 12.123 -4.263 20.295 1.00 96.44 96 LEU A CA 1
ATOM 790 C C . LEU A 1 96 ? 11.685 -4.792 21.665 1.00 96.44 96 LEU A C 1
ATOM 792 O O . LEU A 1 96 ? 11.756 -5.993 21.940 1.00 96.44 96 LEU A O 1
ATOM 796 N N . THR A 1 97 ? 11.153 -3.896 22.492 1.00 97.25 97 THR A N 1
ATOM 797 C CA . THR A 1 97 ? 10.524 -4.252 23.773 1.00 97.25 97 THR A CA 1
ATOM 798 C C . THR A 1 97 ? 9.220 -5.025 23.556 1.00 97.25 97 THR A C 1
ATOM 800 O O . THR A 1 97 ? 8.569 -4.894 22.518 1.00 97.25 97 THR A O 1
ATOM 803 N N . ASP A 1 98 ? 8.771 -5.787 24.553 1.00 96.94 98 ASP A N 1
ATOM 804 C CA . ASP A 1 98 ? 7.493 -6.510 24.456 1.00 96.94 98 ASP A CA 1
ATOM 805 C C . ASP A 1 98 ? 6.297 -5.560 24.288 1.00 96.94 98 ASP A C 1
ATOM 807 O O . ASP A 1 98 ? 5.349 -5.865 23.564 1.00 96.94 98 ASP A O 1
ATOM 811 N N . ALA A 1 99 ? 6.370 -4.361 24.879 1.00 96.31 99 ALA A N 1
ATOM 812 C CA . ALA A 1 99 ? 5.373 -3.311 24.687 1.00 96.31 99 ALA A CA 1
ATOM 813 C C . ALA A 1 99 ? 5.339 -2.810 23.234 1.00 96.31 99 ALA A C 1
ATOM 815 O O . ALA A 1 99 ? 4.260 -2.636 22.668 1.00 96.31 99 ALA A O 1
ATOM 816 N N . GLN A 1 100 ? 6.506 -2.622 22.613 1.00 97.25 100 GLN A N 1
ATOM 817 C CA . GLN A 1 100 ? 6.632 -2.255 21.201 1.00 97.25 100 GLN A CA 1
ATOM 818 C C . GLN A 1 100 ? 6.071 -3.348 20.280 1.00 97.25 100 GLN A C 1
ATOM 820 O O . GLN A 1 100 ? 5.257 -3.047 19.410 1.00 97.25 100 GLN A O 1
ATOM 825 N N . LYS A 1 101 ? 6.440 -4.616 20.506 1.00 97.00 101 LYS A N 1
ATOM 826 C CA . LYS A 1 101 ? 5.930 -5.763 19.730 1.00 97.00 101 LYS A CA 1
ATOM 827 C C . LYS A 1 101 ? 4.413 -5.893 19.845 1.00 97.00 101 LYS A C 1
ATOM 829 O O . LYS A 1 101 ? 3.728 -6.038 18.839 1.00 97.00 101 LYS A O 1
ATOM 834 N N . SER A 1 102 ? 3.886 -5.782 21.065 1.00 95.19 102 SER A N 1
ATOM 835 C CA . SER A 1 102 ? 2.445 -5.819 21.326 1.00 95.19 102 SER A CA 1
ATOM 836 C C . SER A 1 102 ? 1.722 -4.659 20.637 1.00 95.19 102 SER A C 1
ATOM 838 O O . SER A 1 102 ? 0.725 -4.878 19.955 1.00 95.19 102 SER A O 1
ATOM 840 N N . LYS A 1 103 ? 2.258 -3.432 20.724 1.00 95.56 103 LYS A N 1
ATOM 841 C CA . LYS A 1 103 ? 1.687 -2.261 20.043 1.00 95.56 103 LYS A CA 1
ATOM 842 C C . LYS A 1 103 ? 1.660 -2.437 18.521 1.00 95.56 103 LYS A C 1
ATOM 844 O O . LYS A 1 103 ? 0.637 -2.132 17.915 1.00 95.56 103 LYS A O 1
ATOM 849 N N . LEU A 1 104 ? 2.743 -2.937 17.919 1.00 97.31 104 LEU A N 1
ATOM 850 C CA . LEU A 1 104 ? 2.804 -3.231 16.483 1.00 97.31 104 LEU A CA 1
ATOM 851 C C . LEU A 1 104 ? 1.733 -4.246 16.084 1.00 97.31 104 LEU A C 1
ATOM 853 O O . LEU A 1 104 ? 0.934 -3.968 15.194 1.00 97.31 104 LEU A O 1
ATOM 857 N N . HIS A 1 105 ? 1.666 -5.368 16.799 1.00 96.25 105 HIS A N 1
ATOM 858 C CA . HIS A 1 105 ? 0.700 -6.425 16.529 1.00 96.25 105 HIS A CA 1
ATOM 859 C C . HIS A 1 105 ? -0.746 -5.925 16.608 1.00 96.25 105 HIS A C 1
ATOM 861 O O . HIS A 1 105 ? -1.528 -6.128 15.682 1.00 96.25 105 HIS A O 1
ATOM 867 N N . GLN A 1 106 ? -1.088 -5.192 17.671 1.00 94.31 106 GLN A N 1
ATOM 868 C CA . GLN A 1 106 ? -2.428 -4.626 17.855 1.00 94.31 106 GLN A CA 1
ATOM 869 C C . GLN A 1 106 ? -2.789 -3.613 16.769 1.00 94.31 106 GLN A C 1
ATOM 871 O O . GLN A 1 106 ? -3.935 -3.544 16.332 1.00 94.31 106 GLN A O 1
ATOM 876 N N . MET A 1 107 ? -1.816 -2.816 16.333 1.00 95.88 107 MET A N 1
ATOM 877 C CA . MET A 1 107 ? -2.018 -1.812 15.299 1.00 95.88 107 MET A CA 1
ATOM 878 C C . MET A 1 107 ? -2.236 -2.448 13.918 1.00 95.88 107 MET A C 1
ATOM 880 O O . MET A 1 107 ? -3.086 -1.976 13.162 1.00 95.88 107 MET A O 1
ATOM 884 N N . VAL A 1 108 ? -1.490 -3.507 13.590 1.00 97.00 108 VAL A N 1
ATOM 885 C CA . VAL A 1 108 ? -1.573 -4.194 12.291 1.00 97.00 108 VAL A CA 1
ATOM 886 C C . VAL A 1 108 ? -2.784 -5.126 12.237 1.00 97.00 108 VAL A C 1
ATOM 888 O O . VAL A 1 108 ? -3.594 -5.011 11.318 1.00 97.00 108 VAL A O 1
ATOM 891 N N . GLN A 1 109 ? -2.911 -6.026 13.216 1.00 94.94 109 GLN A N 1
ATOM 892 C CA . GLN A 1 109 ? -3.851 -7.156 13.199 1.00 94.94 109 GLN A CA 1
ATOM 893 C C . GLN A 1 109 ? -5.088 -6.971 14.079 1.00 94.94 109 GLN A C 1
ATOM 895 O O . GLN A 1 109 ? -6.050 -7.710 13.906 1.00 94.94 109 GLN A O 1
ATOM 900 N N . GLY A 1 110 ? -5.067 -6.016 15.009 1.00 92.50 110 GLY A N 1
ATOM 901 C CA . GLY A 1 110 ? -6.148 -5.808 15.970 1.00 92.50 110 GLY A CA 1
ATOM 902 C C . GLY A 1 110 ? -5.906 -6.487 17.309 1.00 92.50 110 GLY A C 1
ATOM 903 O O . GLY A 1 110 ? -4.897 -7.152 17.553 1.00 92.50 110 GLY A O 1
ATOM 904 N N . ASN A 1 111 ? -6.836 -6.260 18.231 1.00 91.75 111 ASN A N 1
ATOM 905 C CA . ASN A 1 111 ? -6.820 -6.901 19.538 1.00 91.75 111 ASN A CA 1
ATOM 906 C C . ASN A 1 111 ? -7.679 -8.158 19.492 1.00 91.75 111 ASN A C 1
ATOM 908 O O . ASN A 1 111 ? -8.764 -8.129 18.935 1.00 91.75 111 ASN A O 1
ATOM 912 N N . LYS A 1 112 ? -7.267 -9.232 20.174 1.00 90.31 112 LYS A N 1
ATOM 913 C CA . LYS A 1 112 ? -8.119 -10.424 20.339 1.00 90.31 112 LYS A CA 1
ATOM 914 C C . LYS A 1 112 ? -9.422 -10.108 21.084 1.00 90.31 112 LYS A C 1
ATOM 916 O O . LYS A 1 112 ? -10.449 -10.739 20.857 1.00 90.31 112 LYS A O 1
ATOM 921 N N . TYR A 1 113 ? -9.347 -9.180 22.030 1.00 92.19 113 TYR A N 1
ATOM 922 C CA . TYR A 1 113 ? -10.486 -8.687 22.783 1.00 92.19 113 TYR A CA 1
ATOM 923 C C . TYR A 1 113 ? -10.179 -7.305 23.358 1.00 92.19 113 TYR A C 1
ATOM 925 O O . TYR A 1 113 ? -9.024 -6.969 23.633 1.00 92.19 113 TYR A O 1
ATOM 933 N N . PHE A 1 114 ? -11.225 -6.529 23.608 1.00 93.25 114 PHE A N 1
ATOM 934 C CA . PHE A 1 114 ? -11.152 -5.266 24.333 1.00 93.25 114 PHE A CA 1
ATOM 935 C C . PHE A 1 114 ? -11.741 -5.469 25.721 1.00 93.25 114 PHE A C 1
ATOM 937 O O . PHE A 1 114 ? -12.793 -6.080 25.850 1.00 93.25 114 PHE A O 1
ATOM 944 N N . ALA A 1 115 ? -11.077 -4.981 26.767 1.00 94.25 115 ALA A N 1
ATOM 945 C CA . ALA A 1 115 ? -11.562 -5.154 28.132 1.00 94.25 115 ALA A CA 1
ATOM 946 C C . ALA A 1 115 ? -11.554 -3.850 28.927 1.00 94.25 115 ALA A C 1
ATOM 948 O O . ALA A 1 115 ? -10.715 -2.977 28.683 1.00 94.25 115 ALA A O 1
ATOM 949 N N . ALA A 1 116 ? -12.462 -3.738 29.893 1.00 95.50 116 ALA A N 1
ATOM 950 C CA . ALA A 1 116 ? -12.417 -2.750 30.964 1.00 95.50 116 ALA A CA 1
ATOM 951 C C . ALA A 1 116 ? -12.737 -3.417 32.300 1.00 95.50 116 ALA A C 1
ATOM 953 O O . ALA A 1 116 ? -13.489 -4.387 32.354 1.00 95.50 116 ALA A O 1
ATOM 954 N N . GLU A 1 117 ? -12.152 -2.879 33.362 1.00 94.56 117 GLU A N 1
ATOM 955 C CA . GLU A 1 117 ? -12.421 -3.307 34.732 1.00 94.56 117 GLU A CA 1
ATOM 956 C C . GLU A 1 117 ? -13.881 -3.041 35.098 1.00 94.56 117 GLU A C 1
ATOM 958 O O . GLU A 1 117 ? -14.415 -1.963 34.812 1.00 94.56 117 GLU A O 1
ATOM 963 N N . LEU A 1 118 ? -14.508 -4.054 35.691 1.00 94.44 118 LEU A N 1
ATOM 964 C CA . LEU A 1 118 ? -15.867 -4.024 36.206 1.00 94.44 118 LEU A CA 1
ATOM 965 C C . LEU A 1 118 ? -15.978 -4.998 37.386 1.00 94.44 118 LEU A C 1
ATOM 967 O O . LEU A 1 118 ? -15.911 -6.217 37.210 1.00 94.44 118 LEU A O 1
ATOM 971 N N . SER A 1 119 ? -16.187 -4.453 38.579 1.00 92.19 119 SER A N 1
ATOM 972 C CA . SER A 1 119 ? -16.171 -5.188 39.848 1.00 92.19 119 SER A CA 1
ATOM 973 C C . SER A 1 119 ? -17.214 -6.306 39.915 1.00 92.19 119 SER A C 1
ATOM 975 O O . SER A 1 119 ? -16.911 -7.399 40.381 1.00 92.19 119 SER A O 1
ATOM 977 N N . ALA A 1 120 ? -18.427 -6.055 39.425 1.00 92.69 120 ALA A N 1
ATOM 978 C CA . ALA A 1 120 ? -19.499 -7.041 39.299 1.00 92.69 120 ALA A CA 1
ATOM 979 C C . ALA A 1 120 ? -20.477 -6.612 38.199 1.00 92.69 120 ALA A C 1
ATOM 981 O O . ALA A 1 120 ? -20.602 -5.424 37.892 1.00 92.69 120 ALA A O 1
ATOM 982 N N . LEU A 1 121 ? -21.202 -7.563 37.612 1.00 91.81 121 LEU A N 1
ATOM 983 C CA . LEU A 1 121 ? -22.295 -7.225 36.705 1.00 91.81 121 LEU A CA 1
ATOM 984 C C . LEU A 1 121 ? -23.499 -6.724 37.528 1.00 91.81 121 LEU A C 1
ATOM 986 O O . LEU A 1 121 ? -23.908 -7.428 38.457 1.00 91.81 121 LEU A O 1
ATOM 990 N N . PRO A 1 122 ? -24.085 -5.548 37.224 1.00 92.94 122 PRO A N 1
ATOM 991 C CA . PRO A 1 122 ? -25.301 -5.117 37.901 1.00 92.94 122 PRO A CA 1
ATOM 992 C C . PRO A 1 122 ? -26.426 -6.150 37.725 1.00 92.94 122 PRO A C 1
ATOM 994 O O . PRO A 1 122 ? -26.581 -6.688 36.628 1.00 92.94 122 PRO A O 1
ATOM 997 N N . PRO A 1 123 ? -27.242 -6.421 38.759 1.00 88.69 123 PRO A N 1
ATOM 998 C CA . PRO A 1 123 ? -28.241 -7.496 38.729 1.00 88.69 123 PRO A CA 1
ATOM 999 C C . PRO A 1 123 ? -29.340 -7.293 37.672 1.00 88.69 123 PRO A C 1
ATOM 1001 O O . PRO A 1 123 ? -29.989 -8.253 37.258 1.00 88.69 123 PRO A O 1
ATOM 1004 N N . GLU A 1 124 ? -29.546 -6.054 37.225 1.00 87.19 124 GLU A N 1
ATOM 1005 C CA . GLU A 1 124 ? -30.509 -5.687 36.181 1.00 87.19 124 GLU A CA 1
ATOM 1006 C C . GLU A 1 124 ? -29.975 -5.955 34.761 1.00 87.19 124 GLU A C 1
ATOM 1008 O O . GLU A 1 124 ? -30.753 -6.113 33.817 1.00 87.19 124 GLU A O 1
ATOM 1013 N N . VAL A 1 125 ? -28.650 -6.048 34.595 1.00 89.44 125 VAL A N 1
ATOM 1014 C CA . VAL A 1 125 ? -27.993 -6.179 33.292 1.00 89.44 125 VAL A CA 1
ATOM 1015 C C . VAL A 1 125 ? -27.952 -7.643 32.866 1.00 89.44 125 VAL A C 1
ATOM 1017 O O . VAL A 1 125 ? -27.279 -8.475 33.474 1.00 89.44 125 VAL A O 1
ATOM 1020 N N . LYS A 1 126 ? -28.621 -7.951 31.751 1.00 89.88 126 LYS A N 1
ATOM 1021 C CA . LYS A 1 126 ? -28.577 -9.271 31.109 1.00 89.88 126 LYS A CA 1
ATOM 1022 C C . LYS A 1 126 ? -27.957 -9.173 29.723 1.00 89.88 126 LYS A C 1
ATOM 1024 O O . LYS A 1 126 ? -28.539 -8.600 28.801 1.00 89.88 126 LYS A O 1
ATOM 1029 N N . ILE A 1 127 ? -26.769 -9.751 29.574 1.00 86.81 127 ILE A N 1
ATOM 1030 C CA . ILE A 1 127 ? -26.035 -9.777 28.307 1.00 86.81 127 ILE A CA 1
ATOM 1031 C C . ILE A 1 127 ? -26.427 -11.049 27.545 1.00 86.81 127 ILE A C 1
ATOM 1033 O O . ILE A 1 127 ? -25.779 -12.086 27.653 1.00 86.81 127 ILE A O 1
ATOM 1037 N N . GLU A 1 128 ? -27.524 -10.972 26.794 1.00 86.88 128 GLU A N 1
ATOM 1038 C CA . GLU A 1 128 ? -28.116 -12.110 26.077 1.00 86.88 128 GLU A CA 1
ATOM 1039 C C . GLU A 1 128 ? -28.350 -11.800 24.586 1.00 86.88 128 GLU A C 1
ATOM 1041 O O . GLU A 1 128 ? -28.222 -10.661 24.123 1.00 86.88 128 GLU A O 1
ATOM 1046 N N . GLY A 1 129 ? -28.689 -1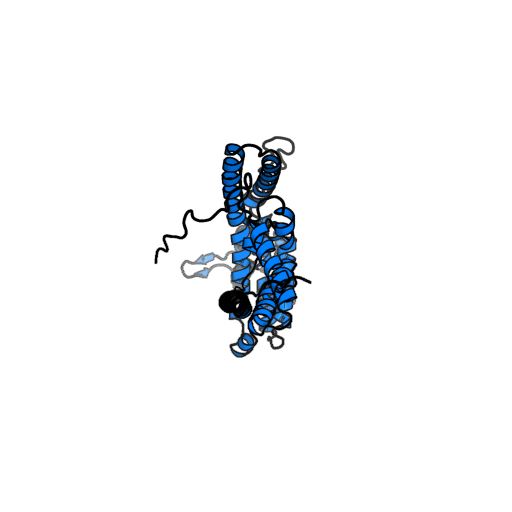2.832 23.807 1.00 86.81 129 GLY A N 1
ATOM 1047 C CA . GLY A 1 129 ? -28.994 -12.709 22.380 1.00 86.81 129 GLY A CA 1
ATOM 1048 C C . GLY A 1 129 ? -27.817 -12.169 21.564 1.00 86.81 129 GLY A C 1
ATOM 1049 O O . GLY A 1 129 ? -26.694 -12.658 21.681 1.00 86.81 129 GLY A O 1
ATOM 1050 N N . SER A 1 130 ? -28.067 -11.147 20.738 1.00 84.62 130 SER A N 1
ATOM 1051 C CA . SER A 1 130 ? -27.034 -10.527 19.896 1.00 84.62 130 SER A CA 1
ATOM 1052 C C . SER A 1 130 ? -25.879 -9.928 20.708 1.00 84.62 130 SER A C 1
ATOM 1054 O O . SER A 1 130 ? -24.733 -10.027 20.283 1.00 84.62 130 SER A O 1
ATOM 1056 N N . LEU A 1 131 ? -26.155 -9.392 21.905 1.00 87.81 131 LEU A N 1
ATOM 1057 C CA . LEU A 1 131 ? -25.130 -8.811 22.777 1.00 87.81 131 LEU A CA 1
ATOM 1058 C C . LEU A 1 131 ? -24.228 -9.881 23.403 1.00 87.81 131 LEU A C 1
ATOM 1060 O O . LEU A 1 131 ? -23.029 -9.657 23.510 1.00 87.81 131 LEU A O 1
ATOM 1064 N N . GLY A 1 132 ? -24.760 -11.059 23.748 1.00 86.94 132 GLY A N 1
ATOM 1065 C CA . GLY A 1 132 ? -23.972 -12.167 24.318 1.00 86.94 132 GLY A CA 1
ATOM 1066 C C . GLY A 1 132 ? -22.938 -12.766 23.358 1.00 86.94 132 GLY A C 1
ATOM 1067 O O . GLY A 1 132 ? -21.963 -13.389 23.783 1.00 86.94 132 GLY A O 1
ATOM 1068 N N . ASN A 1 133 ? -23.113 -12.541 22.053 1.00 86.94 133 ASN A N 1
ATOM 1069 C CA . ASN A 1 133 ? -22.149 -12.949 21.035 1.00 86.94 133 ASN A CA 1
ATOM 1070 C C . ASN A 1 133 ? -20.942 -12.006 20.930 1.00 86.94 133 ASN A C 1
ATOM 1072 O O . ASN A 1 133 ? -19.960 -12.382 20.286 1.00 86.94 133 ASN A O 1
ATOM 1076 N N . ILE A 1 134 ? -21.029 -10.808 21.510 1.00 89.88 134 ILE A N 1
ATOM 1077 C CA . ILE A 1 134 ? -20.064 -9.714 21.339 1.00 89.88 134 ILE A CA 1
ATOM 1078 C C . ILE A 1 134 ? -19.443 -9.348 22.681 1.00 89.88 134 ILE A C 1
ATOM 1080 O O . ILE A 1 134 ? -18.228 -9.216 22.782 1.00 89.88 134 ILE A O 1
ATOM 1084 N N . VAL A 1 135 ? -20.269 -9.213 23.716 1.00 93.25 135 VAL A N 1
ATOM 1085 C CA . VAL A 1 135 ? -19.880 -8.763 25.049 1.00 93.25 135 VAL A CA 1
ATOM 1086 C C . VAL A 1 135 ? -19.998 -9.933 26.017 1.00 93.25 135 VAL A C 1
ATOM 1088 O O . VAL A 1 135 ? -20.988 -10.664 26.017 1.00 93.25 135 VAL A O 1
ATOM 1091 N N . LYS A 1 136 ? -18.993 -10.107 26.870 1.00 93.88 136 LYS A N 1
ATOM 1092 C CA . LYS A 1 136 ? -18.978 -11.100 27.945 1.00 93.88 136 LYS A CA 1
ATOM 1093 C C . LYS A 1 136 ? -18.446 -10.463 29.216 1.00 93.88 136 LYS A C 1
ATOM 1095 O O . LYS A 1 136 ? -17.546 -9.632 29.164 1.00 93.88 136 LYS A O 1
ATOM 1100 N N . TYR A 1 137 ? -18.981 -10.874 30.356 1.00 94.00 137 TYR A N 1
ATOM 1101 C CA . TYR A 1 137 ? -18.420 -10.525 31.654 1.00 94.00 137 TYR A CA 1
ATOM 1102 C C . TYR A 1 137 ? -17.610 -11.706 32.194 1.00 94.00 137 TYR A C 1
ATOM 1104 O O . TYR A 1 137 ? -18.117 -12.827 32.250 1.00 94.00 137 TYR A O 1
ATOM 1112 N N . ASP A 1 138 ? -16.349 -11.464 32.549 1.00 93.12 138 ASP A N 1
ATOM 1113 C CA . ASP A 1 138 ? -15.483 -12.434 33.218 1.00 93.12 138 ASP A CA 1
ATOM 1114 C C . ASP A 1 138 ? -15.442 -12.121 34.715 1.00 93.12 138 ASP A C 1
ATOM 1116 O O . ASP A 1 138 ? -14.719 -11.227 35.157 1.00 93.12 138 ASP A O 1
ATOM 1120 N N . ASP A 1 139 ? -16.218 -12.886 35.482 1.00 90.94 139 ASP A N 1
ATOM 1121 C CA . ASP A 1 139 ? -16.344 -12.756 36.936 1.00 90.94 139 ASP A CA 1
ATOM 1122 C C . ASP A 1 139 ? -15.023 -13.030 37.672 1.00 90.94 139 ASP A C 1
ATOM 1124 O O . ASP A 1 139 ? -14.722 -12.394 38.674 1.00 90.94 139 ASP A O 1
ATOM 1128 N N . LYS A 1 140 ? -14.165 -13.915 37.142 1.00 92.56 140 LYS A N 1
ATOM 1129 C CA . LYS A 1 140 ? -12.888 -14.260 37.794 1.00 92.56 140 LYS A CA 1
ATOM 1130 C C . LYS A 1 140 ? -11.863 -13.145 37.674 1.00 92.56 140 LYS A C 1
ATOM 1132 O O . LYS A 1 140 ? -10.983 -13.016 38.522 1.00 92.56 140 LYS A O 1
ATOM 1137 N N . ARG A 1 141 ? -11.915 -12.406 36.566 1.00 93.06 141 ARG A N 1
ATOM 1138 C CA . ARG A 1 141 ? -10.975 -11.320 36.266 1.00 93.06 141 ARG A CA 1
ATOM 1139 C C . ARG A 1 141 ? -11.561 -9.944 36.562 1.00 93.06 141 ARG A C 1
ATOM 1141 O O . ARG A 1 141 ? -10.815 -8.974 36.474 1.00 93.06 141 ARG A O 1
ATOM 1148 N N . HIS A 1 142 ? -12.852 -9.864 36.886 1.00 95.25 142 HIS A N 1
ATOM 1149 C CA . HIS A 1 142 ? -13.608 -8.621 37.026 1.00 95.25 142 HIS A CA 1
ATOM 1150 C C . HIS A 1 142 ? -13.476 -7.733 35.779 1.00 95.25 142 HIS A C 1
ATOM 1152 O O . HIS A 1 142 ? -13.128 -6.553 35.857 1.00 95.25 142 HIS A O 1
ATOM 1158 N N . LEU A 1 143 ? -13.700 -8.326 34.599 1.00 95.06 143 LEU A N 1
ATOM 1159 C CA . LEU A 1 143 ? -13.553 -7.646 33.308 1.00 95.06 143 LEU A CA 1
ATOM 1160 C C . LEU A 1 143 ? -14.828 -7.730 32.471 1.00 95.06 143 LEU A C 1
ATOM 1162 O O . LEU A 1 143 ? -15.365 -8.810 32.234 1.00 95.06 143 LEU A O 1
ATOM 1166 N N . LEU A 1 144 ? -15.242 -6.591 31.923 1.00 94.75 144 LEU A N 1
ATOM 1167 C CA . LEU A 1 144 ? -16.157 -6.537 30.789 1.00 94.75 144 LEU A CA 1
ATOM 1168 C C . LEU A 1 144 ? -15.341 -6.667 29.502 1.00 94.75 144 LEU A C 1
ATOM 1170 O O . LEU A 1 144 ? -14.475 -5.834 29.244 1.00 94.75 144 LEU A O 1
ATOM 1174 N N . ILE A 1 145 ? -15.608 -7.703 28.714 1.00 94.81 145 ILE A N 1
ATOM 1175 C CA . ILE A 1 145 ? -14.848 -8.094 27.526 1.00 94.81 145 ILE A CA 1
ATOM 1176 C C . ILE A 1 145 ? -15.726 -7.930 26.284 1.00 94.81 145 ILE A C 1
ATOM 1178 O O . ILE A 1 145 ? -16.860 -8.396 26.267 1.00 94.81 145 ILE A O 1
ATOM 1182 N N . VAL A 1 146 ? -15.188 -7.317 25.235 1.00 94.44 146 VAL A N 1
ATOM 1183 C CA . VAL A 1 146 ? -15.765 -7.260 23.888 1.00 94.44 146 VAL A CA 1
ATOM 1184 C C . VAL A 1 146 ? -14.869 -8.031 22.928 1.00 94.44 146 VAL A C 1
ATOM 1186 O O . VAL A 1 146 ? -13.643 -7.913 22.985 1.00 94.44 146 VAL A O 1
ATOM 1189 N N . ASP A 1 147 ? -15.489 -8.829 22.067 1.00 91.56 147 ASP A N 1
ATOM 1190 C CA . ASP A 1 147 ? -14.828 -9.580 21.006 1.00 91.56 147 ASP A CA 1
ATOM 1191 C C . ASP A 1 147 ? -14.064 -8.642 20.059 1.00 91.56 147 ASP A C 1
ATOM 1193 O O . ASP A 1 147 ? -14.588 -7.618 19.611 1.00 91.56 147 ASP A O 1
ATOM 1197 N N . GLY A 1 148 ? -12.806 -8.991 19.802 1.00 87.62 148 GLY A N 1
ATOM 1198 C CA . GLY A 1 148 ? -11.887 -8.194 19.008 1.00 87.62 148 GLY A CA 1
ATOM 1199 C C . GLY A 1 148 ? -12.308 -7.998 17.560 1.00 87.62 148 GLY A C 1
ATOM 12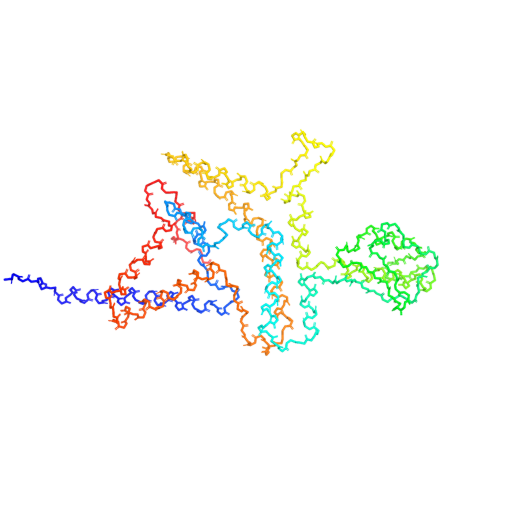00 O O . GLY A 1 148 ? -12.128 -6.907 17.043 1.00 87.62 148 GLY A O 1
ATOM 1201 N N . GLU A 1 149 ? -12.901 -9.019 16.940 1.00 86.44 149 GLU A N 1
ATOM 1202 C CA . GLU A 1 149 ? -13.250 -9.003 15.513 1.00 86.44 149 GLU A CA 1
ATOM 1203 C C . GLU A 1 149 ? -14.630 -8.389 15.262 1.00 86.44 149 GLU A C 1
ATOM 1205 O O . GLU A 1 149 ? -14.902 -7.851 14.190 1.00 86.44 149 GLU A O 1
ATOM 1210 N N . LYS A 1 150 ? -15.537 -8.499 16.239 1.00 86.81 150 LYS A N 1
ATOM 1211 C CA . LYS A 1 150 ? -16.920 -8.019 16.085 1.00 86.81 150 LYS A CA 1
ATOM 1212 C C . LYS A 1 150 ? -17.067 -6.544 16.420 1.00 86.81 150 LYS A C 1
ATOM 1214 O O . LYS A 1 150 ? -17.908 -5.881 15.818 1.00 86.81 150 LYS A O 1
ATOM 1219 N N . HIS A 1 151 ? -16.240 -6.050 17.346 1.00 90.00 151 HIS A N 1
ATOM 1220 C CA . HIS A 1 151 ? -16.317 -4.704 17.911 1.00 90.00 151 HIS A CA 1
ATOM 1221 C C . HIS A 1 151 ? -17.698 -4.394 18.522 1.00 90.00 151 HIS A C 1
ATOM 1223 O O . HIS A 1 151 ? -18.624 -5.201 18.475 1.00 90.00 151 HIS A O 1
ATOM 1229 N N . LEU A 1 152 ? -17.834 -3.233 19.165 1.00 91.00 152 LEU A N 1
ATOM 1230 C CA . LEU A 1 152 ? -19.113 -2.773 19.702 1.00 91.00 152 LEU A CA 1
ATOM 1231 C C . LEU A 1 152 ? -19.657 -1.638 18.832 1.00 91.00 152 LEU A C 1
ATOM 1233 O O . LEU A 1 152 ? -18.987 -0.617 18.661 1.00 91.00 152 LEU A O 1
ATOM 1237 N N . THR A 1 153 ? -20.870 -1.789 18.301 1.00 91.75 153 THR A N 1
ATOM 1238 C CA . THR A 1 153 ? -21.508 -0.740 17.486 1.00 91.75 153 THR A CA 1
ATOM 1239 C C . THR A 1 153 ? -22.099 0.386 18.353 1.00 91.75 153 THR A C 1
ATOM 1241 O O . THR A 1 153 ? -22.349 0.180 19.547 1.00 91.75 153 THR A O 1
ATOM 1244 N N . PRO A 1 154 ? -22.357 1.589 17.790 1.00 93.31 154 PRO A N 1
ATOM 1245 C CA . PRO A 1 154 ? -23.016 2.674 18.525 1.00 93.31 154 PRO A CA 1
ATOM 1246 C C . PRO A 1 154 ? -24.376 2.266 19.110 1.00 93.31 154 PRO A C 1
ATOM 1248 O O . PRO A 1 154 ? -24.678 2.593 20.259 1.00 93.31 154 PRO A O 1
ATOM 1251 N N . ASP A 1 155 ? -25.160 1.497 18.353 1.00 92.56 155 ASP A N 1
ATOM 1252 C CA . ASP A 1 155 ? -26.483 1.032 18.776 1.00 92.56 155 ASP A CA 1
ATOM 1253 C C . ASP A 1 155 ? -26.382 0.019 19.922 1.00 92.56 155 ASP A C 1
ATOM 1255 O O . ASP A 1 155 ? -27.129 0.090 20.900 1.00 92.56 155 ASP A O 1
ATOM 1259 N N . GLU A 1 156 ? -25.418 -0.903 19.858 1.00 93.94 156 GLU A N 1
ATOM 1260 C CA . GLU A 1 156 ? -25.173 -1.872 20.931 1.00 93.94 156 GLU A CA 1
ATOM 1261 C C . GLU A 1 156 ? -24.636 -1.206 22.194 1.00 93.94 156 GLU A C 1
ATOM 1263 O O . GLU A 1 156 ? -25.063 -1.555 23.297 1.00 93.94 156 GLU A O 1
ATOM 1268 N N . LYS A 1 157 ? -23.760 -0.205 22.049 1.00 94.75 157 LYS A N 1
ATOM 1269 C CA . LYS A 1 157 ? -23.314 0.641 23.159 1.00 94.75 157 LYS A CA 1
ATOM 1270 C C . LYS A 1 157 ? -24.507 1.308 23.837 1.00 94.75 157 LYS A C 1
ATOM 1272 O O . LYS A 1 157 ? -24.645 1.207 25.056 1.00 94.75 157 LYS A O 1
ATOM 1277 N N . GLN A 1 158 ? -25.370 1.967 23.064 1.00 92.88 158 GLN A N 1
ATOM 1278 C CA . GLN A 1 158 ? -26.553 2.636 23.601 1.00 92.88 158 GLN A CA 1
ATOM 1279 C C . GLN A 1 158 ? -27.488 1.635 24.287 1.00 92.88 158 GLN A C 1
ATOM 1281 O O . GLN A 1 158 ? -27.997 1.909 25.375 1.00 92.88 158 GLN A O 1
ATOM 1286 N N . ARG A 1 159 ? -27.664 0.448 23.696 1.00 93.25 159 ARG A N 1
ATOM 1287 C CA . ARG A 1 159 ? -28.463 -0.629 24.282 1.00 93.25 159 ARG A CA 1
ATOM 1288 C C . ARG A 1 159 ? -27.901 -1.081 25.628 1.00 93.25 159 ARG A C 1
ATOM 1290 O O . ARG A 1 159 ? -28.671 -1.155 26.579 1.00 93.25 159 ARG A O 1
ATOM 1297 N N . LEU A 1 160 ? -26.592 -1.319 25.738 1.00 93.62 160 LEU A N 1
ATOM 1298 C CA . LEU A 1 160 ? -25.941 -1.660 27.010 1.00 93.62 160 LEU A CA 1
ATOM 1299 C C . LEU A 1 160 ? -26.108 -0.539 28.043 1.00 93.62 160 LEU A C 1
ATOM 1301 O O . LEU A 1 160 ? -26.509 -0.801 29.170 1.00 93.62 160 LEU A O 1
ATOM 1305 N N . GLN A 1 161 ? -25.868 0.715 27.656 1.00 93.69 161 GLN A N 1
ATOM 1306 C CA . GLN A 1 161 ? -25.997 1.868 28.554 1.00 93.69 161 GLN A CA 1
ATOM 1307 C C . GLN A 1 161 ? -27.430 2.074 29.057 1.00 93.69 161 GLN A C 1
ATOM 1309 O O . GLN A 1 161 ? -27.617 2.479 30.200 1.00 93.69 161 GLN A O 1
ATOM 1314 N N . SER A 1 162 ? -28.438 1.746 28.244 1.00 93.25 162 SER A N 1
ATOM 1315 C CA . SER A 1 162 ? -29.851 1.838 28.631 1.00 93.25 162 SER A CA 1
ATOM 1316 C C . SER A 1 162 ? -30.307 0.776 29.640 1.00 93.25 162 SER A C 1
ATOM 1318 O O . SER A 1 162 ? -31.388 0.918 30.205 1.00 93.25 162 SER A O 1
ATOM 1320 N N . MET A 1 163 ? -29.503 -0.269 29.884 1.00 93.31 163 MET A N 1
ATOM 1321 C CA . MET A 1 163 ? -29.821 -1.318 30.865 1.00 93.31 163 MET A CA 1
ATOM 1322 C C . MET A 1 163 ? -29.639 -0.862 32.314 1.00 93.31 163 MET A C 1
ATOM 1324 O O . MET A 1 163 ? -30.092 -1.554 33.217 1.00 93.31 163 MET A O 1
ATOM 1328 N N . VAL A 1 164 ? -28.969 0.270 32.537 1.00 93.81 164 VAL A N 1
ATOM 1329 C CA . VAL A 1 164 ? -28.749 0.837 33.867 1.00 93.81 164 VAL A CA 1
ATOM 1330 C C . VAL A 1 164 ? -29.376 2.230 33.964 1.00 93.81 164 VAL A C 1
ATOM 1332 O O . VAL A 1 164 ? -29.343 2.990 32.992 1.00 93.81 164 VAL A O 1
ATOM 1335 N N . PRO A 1 165 ? -29.912 2.634 35.129 1.00 92.81 165 PRO A N 1
ATOM 1336 C CA . PRO A 1 165 ? -30.537 3.944 35.320 1.00 92.81 165 PRO A CA 1
ATOM 1337 C C . PRO A 1 165 ? -29.495 5.067 35.513 1.00 92.81 165 PRO A C 1
ATOM 1339 O O . PRO A 1 165 ? -29.583 5.861 36.451 1.00 92.81 165 PRO A O 1
ATOM 1342 N N . VAL A 1 166 ? -28.495 5.139 34.627 1.00 92.75 166 VAL A N 1
ATOM 1343 C CA . VAL A 1 166 ? -27.393 6.114 34.655 1.00 92.75 166 VAL A CA 1
ATOM 1344 C C . VAL A 1 166 ? -27.461 7.013 33.429 1.00 92.75 166 VAL A C 1
ATOM 1346 O O . VAL A 1 166 ? -27.682 6.556 32.309 1.00 92.75 166 VAL A O 1
ATOM 1349 N N . LYS A 1 167 ? -27.239 8.311 33.630 1.00 90.50 167 LYS A N 1
ATOM 1350 C CA . LYS A 1 167 ? -27.152 9.306 32.559 1.00 90.50 167 LYS A CA 1
ATOM 1351 C C . LYS A 1 167 ? -25.855 10.091 32.675 1.00 90.50 167 LYS A C 1
ATOM 1353 O O . LYS A 1 167 ? -25.378 10.381 33.770 1.00 90.50 167 LYS A O 1
ATOM 1358 N N . LYS A 1 168 ? -25.297 10.468 31.528 1.00 89.94 168 LYS A N 1
ATOM 1359 C CA . LYS A 1 168 ? -24.140 11.361 31.446 1.00 89.94 168 LYS A CA 1
ATOM 1360 C C . LYS A 1 168 ? -24.640 12.804 31.402 1.00 89.94 168 LYS A C 1
ATOM 1362 O O . LYS A 1 168 ? -25.267 13.208 30.425 1.00 89.94 168 LYS A O 1
ATOM 1367 N N . GLY A 1 169 ? -24.417 13.553 32.478 1.00 85.06 169 GLY A N 1
ATOM 1368 C CA . GLY A 1 169 ? -24.798 14.961 32.570 1.00 85.06 169 GLY A CA 1
ATOM 1369 C C . GLY A 1 169 ? -23.945 15.865 31.662 1.00 85.06 169 GLY A C 1
ATOM 1370 O O . GLY A 1 169 ? -22.910 15.426 31.151 1.00 85.06 169 GLY A O 1
ATOM 1371 N N . PRO A 1 170 ? -24.315 17.151 31.501 1.00 82.12 170 PRO A N 1
ATOM 1372 C CA . PRO A 1 170 ? -23.612 18.106 30.627 1.00 82.12 170 PRO A CA 1
ATOM 1373 C C . PRO A 1 170 ? -22.127 18.282 30.973 1.00 82.12 170 PRO A C 1
ATOM 1375 O O . PRO A 1 170 ? -21.300 18.533 30.104 1.00 82.12 170 PRO A O 1
ATOM 1378 N N . ASN A 1 171 ? -21.781 18.085 32.247 1.00 84.38 171 ASN A N 1
ATOM 1379 C CA . ASN A 1 171 ? -20.420 18.220 32.767 1.00 84.38 171 ASN A CA 1
ATOM 1380 C C . ASN A 1 171 ? -19.602 16.919 32.626 1.00 84.38 171 ASN A C 1
ATOM 1382 O O . ASN A 1 171 ? -18.543 16.787 33.237 1.00 84.38 171 ASN A O 1
ATOM 1386 N N . GLY A 1 172 ? -20.125 15.912 31.915 1.00 82.44 172 GLY A N 1
ATOM 1387 C CA . GLY A 1 172 ? -19.507 14.592 31.755 1.00 82.44 172 GLY A CA 1
ATOM 1388 C C . GLY A 1 172 ? -19.610 13.675 32.980 1.00 82.44 172 GLY A C 1
ATOM 1389 O O . GLY A 1 172 ? -19.164 12.530 32.911 1.00 82.44 172 GLY A O 1
ATOM 1390 N N . LYS A 1 173 ? -20.205 14.142 34.087 1.00 88.81 173 LYS A N 1
ATOM 1391 C CA . LYS A 1 173 ? -20.442 13.334 35.292 1.00 88.81 173 LYS A CA 1
ATOM 1392 C C . LYS A 1 173 ? -21.568 12.326 35.064 1.00 88.81 173 LYS A C 1
ATOM 1394 O O . LYS A 1 173 ? -22.573 12.644 34.435 1.00 88.81 173 LYS A O 1
ATOM 1399 N N . LEU A 1 174 ? -21.384 11.118 35.593 1.00 90.69 174 LEU A N 1
ATOM 1400 C CA . LEU A 1 174 ? -22.396 10.064 35.585 1.00 90.69 174 LEU A CA 1
ATOM 1401 C C . LEU A 1 174 ? -23.318 10.237 36.794 1.00 90.69 174 LEU A C 1
ATOM 1403 O O . LEU A 1 174 ? -22.855 10.215 37.935 1.00 90.69 174 LEU A O 1
ATOM 1407 N N . GLU A 1 175 ? -24.609 10.405 36.536 1.00 90.06 175 GLU A N 1
ATOM 1408 C CA . GLU A 1 175 ? -25.651 10.652 37.534 1.00 90.06 175 GLU A CA 1
ATOM 1409 C C . GLU A 1 175 ? -26.747 9.585 37.438 1.00 90.06 175 GLU A C 1
ATOM 1411 O O . GLU A 1 175 ? -27.006 9.040 36.365 1.00 90.06 175 GLU A O 1
ATOM 1416 N N . GLY A 1 176 ? -27.401 9.290 38.563 1.00 88.56 176 GLY A N 1
ATOM 1417 C CA . GLY A 1 176 ? -28.364 8.191 38.667 1.00 88.56 176 GLY A CA 1
ATOM 1418 C C . GLY A 1 176 ? -27.716 6.843 39.007 1.00 88.56 176 GLY A C 1
ATOM 1419 O O . GLY A 1 176 ? -26.487 6.711 39.030 1.00 88.56 176 GLY A O 1
ATOM 1420 N N . GLY A 1 177 ? -28.567 5.870 39.336 1.00 90.62 177 GLY A N 1
ATOM 1421 C CA . GLY A 1 177 ? -28.193 4.496 39.670 1.00 90.62 177 GLY A CA 1
ATOM 1422 C C . GLY A 1 177 ? -27.302 4.315 40.904 1.00 90.62 177 GLY A C 1
ATOM 1423 O O . GLY A 1 177 ? -26.970 5.249 41.648 1.00 90.62 177 GLY A O 1
ATOM 1424 N N . THR A 1 178 ? -26.909 3.065 41.117 1.00 93.44 178 THR A N 1
ATOM 1425 C CA . THR A 1 178 ? -25.940 2.641 42.129 1.00 93.44 178 THR A CA 1
ATOM 1426 C C . THR A 1 178 ? -24.501 2.968 41.703 1.00 93.44 178 THR A C 1
ATOM 1428 O O . THR A 1 178 ? -24.233 3.417 40.586 1.00 93.44 178 THR A O 1
ATOM 1431 N N . ALA A 1 179 ? -23.533 2.768 42.605 1.00 92.94 179 ALA A N 1
ATOM 1432 C CA . ALA A 1 179 ? -22.117 2.898 42.252 1.00 92.94 179 ALA A CA 1
ATOM 1433 C C . ALA A 1 179 ? -21.704 1.885 41.169 1.00 92.94 179 ALA A C 1
ATOM 1435 O O . ALA A 1 179 ? -20.981 2.253 40.246 1.00 92.94 179 ALA A O 1
ATOM 1436 N N . LEU A 1 180 ? -22.232 0.659 41.251 1.00 93.81 180 LEU A N 1
ATOM 1437 C CA . LEU A 1 180 ? -21.968 -0.415 40.298 1.00 93.81 180 LEU A CA 1
ATOM 1438 C C . LEU A 1 180 ? -22.555 -0.110 38.913 1.00 93.81 180 LEU A C 1
ATOM 1440 O O . LEU A 1 180 ? -21.908 -0.356 37.901 1.00 93.81 180 LEU A O 1
ATOM 1444 N N . ASP A 1 181 ? -23.734 0.514 38.857 1.00 94.25 181 ASP A N 1
ATOM 1445 C CA . ASP A 1 181 ? -24.343 0.949 37.593 1.00 94.25 181 ASP A CA 1
ATOM 1446 C C . ASP A 1 181 ? -23.484 1.997 36.877 1.00 94.25 181 ASP A C 1
ATOM 1448 O O . ASP A 1 181 ? -23.298 1.950 35.659 1.00 94.25 181 ASP A O 1
ATOM 1452 N N . ARG A 1 182 ? -22.925 2.950 37.637 1.00 94.38 182 ARG A N 1
ATOM 1453 C CA . ARG A 1 182 ? -22.014 3.968 37.091 1.00 94.38 182 ARG A CA 1
ATOM 1454 C C . ARG A 1 182 ? -20.696 3.356 36.635 1.00 94.38 182 ARG A C 1
ATOM 1456 O O . ARG A 1 182 ? -20.157 3.781 35.614 1.00 94.38 182 ARG A O 1
ATOM 1463 N N . GLU A 1 183 ? -20.191 2.366 37.366 1.00 94.62 183 GLU A N 1
ATOM 1464 C CA . GLU A 1 183 ? -19.002 1.605 36.984 1.00 94.62 183 GLU A CA 1
ATOM 1465 C C . GLU A 1 183 ? -19.234 0.837 35.679 1.00 94.62 183 GLU A C 1
ATOM 1467 O O . GLU A 1 183 ? -18.432 0.963 34.756 1.00 94.62 183 GLU A O 1
ATOM 1472 N N . PHE A 1 184 ? -20.368 0.141 35.549 1.00 95.88 184 PHE A N 1
ATOM 1473 C CA . PHE A 1 184 ? -20.763 -0.542 34.318 1.00 95.88 184 PHE A CA 1
ATOM 1474 C C . PHE A 1 184 ? -20.884 0.427 33.140 1.00 95.88 184 PHE A C 1
ATOM 1476 O O . PHE A 1 184 ? -20.289 0.191 32.089 1.00 95.88 184 PHE A O 1
ATOM 1483 N N . TYR A 1 185 ? -21.580 1.555 33.318 1.00 95.62 185 TYR A N 1
ATOM 1484 C CA . TYR A 1 185 ? -21.704 2.575 32.274 1.00 95.62 185 TYR A CA 1
ATOM 1485 C C . TYR A 1 185 ? -20.323 3.074 31.816 1.00 95.62 185 TYR A C 1
ATOM 1487 O O . TYR A 1 185 ? -20.055 3.170 30.614 1.00 95.62 185 TYR A O 1
ATOM 1495 N N . ALA A 1 186 ? -19.429 3.370 32.766 1.00 95.12 186 ALA A N 1
ATOM 1496 C CA . ALA A 1 186 ? -18.065 3.805 32.481 1.00 95.12 186 ALA A CA 1
ATOM 1497 C C . ALA A 1 186 ? -17.226 2.705 31.808 1.00 95.12 186 ALA A C 1
ATOM 1499 O O . ALA A 1 186 ? -16.424 3.011 30.924 1.00 95.12 186 ALA A O 1
ATOM 1500 N N . ALA A 1 187 ? -17.397 1.441 32.202 1.00 95.62 187 ALA A N 1
ATOM 1501 C CA . ALA A 1 187 ? -16.739 0.299 31.579 1.00 95.62 187 ALA A CA 1
ATOM 1502 C C . ALA A 1 187 ? -17.188 0.146 30.119 1.00 95.62 187 ALA A C 1
ATOM 1504 O O . ALA A 1 187 ? -16.334 0.053 29.240 1.00 95.62 187 ALA A O 1
ATOM 1505 N N . VAL A 1 188 ? -18.493 0.225 29.838 1.00 95.75 188 VAL A N 1
ATOM 1506 C CA . VAL A 1 188 ? -19.035 0.209 28.467 1.00 95.75 188 VAL A CA 1
ATOM 1507 C C . VAL A 1 188 ? -18.471 1.364 27.635 1.00 95.75 188 VAL A C 1
ATOM 1509 O O . VAL A 1 188 ? -18.012 1.120 26.522 1.00 95.75 188 VAL A O 1
ATOM 1512 N N . ASP A 1 189 ? -18.433 2.593 28.169 1.00 94.56 189 ASP A N 1
ATOM 1513 C CA . ASP A 1 189 ? -17.815 3.749 27.490 1.00 94.56 189 ASP A CA 1
ATOM 1514 C C . ASP A 1 189 ? -16.336 3.459 27.152 1.00 94.56 189 ASP A C 1
ATOM 1516 O O . ASP A 1 189 ? -15.925 3.587 26.000 1.00 94.56 189 ASP A O 1
ATOM 1520 N N . LYS A 1 190 ? -15.545 2.980 28.124 1.00 94.88 190 LYS A N 1
ATOM 1521 C CA . LYS A 1 190 ? -14.117 2.666 27.930 1.00 94.88 190 LYS A CA 1
ATOM 1522 C C . LYS A 1 190 ? -13.883 1.550 26.912 1.00 94.88 190 LYS A C 1
ATOM 1524 O O . LYS A 1 190 ? -12.958 1.654 26.106 1.00 94.88 190 LYS A O 1
ATOM 1529 N N . VAL A 1 191 ? -14.654 0.461 26.971 1.00 94.38 191 VAL A N 1
ATOM 1530 C CA . VAL A 1 191 ? -14.504 -0.656 26.025 1.00 94.38 191 VAL A CA 1
ATOM 1531 C C . VAL A 1 191 ? -14.941 -0.227 24.633 1.00 94.38 191 VAL A C 1
ATOM 1533 O O . VAL A 1 191 ? -14.237 -0.533 23.676 1.00 94.38 191 VAL A O 1
ATOM 1536 N N . TYR A 1 192 ? -16.025 0.540 24.512 1.00 94.94 192 TYR A N 1
ATOM 1537 C CA . TYR A 1 192 ? -16.458 1.105 23.238 1.00 94.94 192 TYR A CA 1
ATOM 1538 C C . TYR A 1 192 ? -15.372 1.986 22.608 1.00 94.94 192 TYR A C 1
ATOM 1540 O O . TYR A 1 192 ? -14.995 1.769 21.457 1.00 94.94 192 TYR A O 1
ATOM 1548 N N . ASP A 1 193 ? -14.801 2.925 23.367 1.00 92.81 193 ASP A N 1
ATOM 1549 C CA . ASP A 1 193 ? -13.758 3.839 22.879 1.00 92.81 193 ASP A CA 1
ATOM 1550 C C . ASP A 1 193 ? -12.487 3.099 22.423 1.00 92.81 193 ASP A C 1
ATOM 1552 O O . ASP A 1 193 ? -11.761 3.572 21.546 1.00 92.81 193 ASP A O 1
ATOM 1556 N N . ARG A 1 194 ? -12.205 1.930 23.016 1.00 92.06 194 ARG A N 1
ATOM 1557 C CA . ARG A 1 194 ? -11.112 1.041 22.594 1.00 92.06 194 ARG A CA 1
ATOM 1558 C C . ARG A 1 194 ? -11.497 0.222 21.363 1.00 92.06 194 ARG A C 1
ATOM 1560 O O . ARG A 1 194 ? -10.729 0.191 20.411 1.00 92.06 194 ARG A O 1
ATOM 1567 N N . SER A 1 195 ? -12.675 -0.400 21.380 1.00 92.44 195 SER A N 1
ATOM 1568 C CA . SER A 1 195 ? -13.156 -1.281 20.310 1.00 92.44 195 SER A CA 1
ATOM 1569 C C . SER A 1 195 ? -13.483 -0.533 19.021 1.00 92.44 195 SER A C 1
ATOM 1571 O O . SER A 1 195 ? -13.308 -1.079 17.948 1.00 92.44 195 SER A O 1
ATOM 1573 N N . SER A 1 196 ? -13.878 0.736 19.085 1.00 89.81 196 SER A N 1
ATOM 1574 C CA . SER A 1 196 ? -14.139 1.561 17.897 1.00 89.81 196 SER A CA 1
ATOM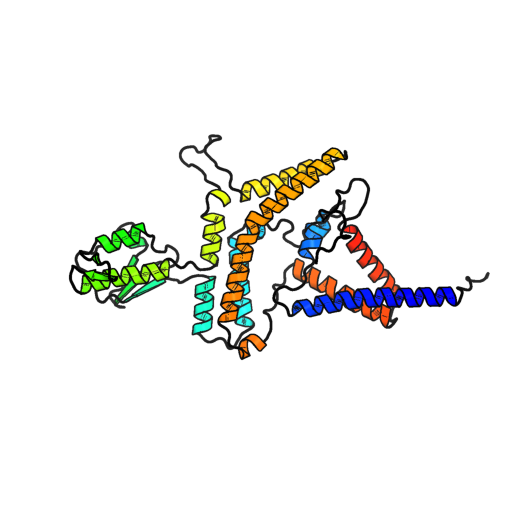 1575 C C . SER A 1 196 ? -12.878 1.879 17.081 1.00 89.81 196 SER A C 1
ATOM 1577 O O . SER A 1 196 ? -12.976 2.342 15.944 1.00 89.81 196 SER A O 1
ATOM 1579 N N . ARG A 1 197 ? -11.681 1.640 17.636 1.00 90.25 197 ARG A N 1
ATOM 1580 C CA . ARG A 1 197 ? -10.409 1.832 16.938 1.00 90.25 197 ARG A CA 1
ATOM 1581 C C . ARG A 1 197 ? -10.042 0.561 16.187 1.00 90.25 197 ARG A C 1
ATOM 1583 O O . ARG A 1 197 ? -9.526 -0.382 16.777 1.00 90.25 197 ARG A O 1
ATOM 1590 N N . LEU A 1 198 ? -10.275 0.589 14.883 1.00 92.31 198 LEU A N 1
ATOM 1591 C CA . LEU A 1 198 ? -9.900 -0.492 13.983 1.00 92.31 198 LEU A CA 1
ATOM 1592 C C . LEU A 1 198 ? -8.381 -0.542 13.765 1.00 92.31 198 LEU A C 1
ATOM 1594 O O . LEU A 1 198 ? -7.725 0.501 13.622 1.00 92.31 198 LEU A O 1
ATOM 1598 N N . SER A 1 199 ? -7.843 -1.753 13.680 1.00 95.62 199 SER A N 1
ATOM 1599 C CA . SER A 1 199 ? -6.503 -2.032 13.163 1.00 95.62 199 SER A CA 1
ATOM 1600 C C . SER A 1 199 ? -6.395 -1.696 11.679 1.00 95.62 199 SER A C 1
ATOM 1602 O O . SER A 1 199 ? -7.398 -1.478 10.995 1.00 95.62 199 SER A O 1
ATOM 1604 N N . TYR A 1 200 ? -5.178 -1.647 11.140 1.00 97.75 200 TYR A N 1
ATOM 1605 C CA . TYR A 1 200 ? -5.013 -1.384 9.711 1.00 97.75 200 TYR A CA 1
ATOM 1606 C C . TYR A 1 200 ? -5.656 -2.477 8.853 1.00 97.75 200 TYR A C 1
ATOM 1608 O O . TYR A 1 200 ? -6.382 -2.131 7.918 1.00 97.75 200 TYR A O 1
ATOM 1616 N N . ILE A 1 201 ? -5.487 -3.765 9.188 1.00 96.75 201 ILE A N 1
ATOM 1617 C CA . ILE A 1 201 ? -6.144 -4.863 8.454 1.00 96.75 201 ILE A CA 1
ATOM 1618 C C . ILE A 1 201 ? -7.670 -4.703 8.479 1.00 96.75 201 ILE A C 1
ATOM 1620 O O . ILE A 1 201 ? -8.300 -4.815 7.427 1.00 96.75 201 ILE A O 1
ATOM 1624 N N . GLU A 1 202 ? -8.259 -4.380 9.631 1.00 94.69 202 GLU A N 1
ATOM 1625 C CA . GLU A 1 202 ? -9.705 -4.141 9.751 1.00 94.69 202 GLU A CA 1
ATOM 1626 C C . GLU A 1 202 ? -10.154 -2.927 8.925 1.00 94.69 202 GLU A C 1
ATOM 1628 O O . GLU A 1 202 ? -11.136 -3.021 8.190 1.00 94.69 202 GLU A O 1
ATOM 1633 N N . LYS A 1 203 ? -9.417 -1.805 8.961 1.00 95.38 203 LYS A N 1
ATOM 1634 C CA . LYS A 1 203 ? -9.702 -0.618 8.127 1.00 95.38 203 LYS A CA 1
ATOM 1635 C C . LYS A 1 203 ? -9.681 -0.954 6.636 1.00 95.38 203 LYS A C 1
ATOM 1637 O O . LYS A 1 203 ? -10.559 -0.526 5.886 1.00 95.38 203 LYS A O 1
ATOM 1642 N N . MET A 1 204 ? -8.686 -1.721 6.200 1.00 96.25 204 MET A N 1
ATOM 1643 C CA . MET A 1 204 ? -8.552 -2.154 4.811 1.00 96.25 204 MET A CA 1
ATOM 1644 C C . MET A 1 204 ? -9.695 -3.083 4.399 1.00 96.25 204 MET A C 1
ATOM 1646 O O . MET A 1 204 ? -10.290 -2.882 3.340 1.00 96.25 204 MET A O 1
ATOM 1650 N N . GLN A 1 205 ? -10.064 -4.044 5.247 1.00 93.88 205 GLN A N 1
ATOM 1651 C CA . GLN A 1 205 ? -11.192 -4.941 4.989 1.00 93.88 205 GLN A CA 1
ATOM 1652 C C . GLN A 1 205 ? -12.527 -4.190 4.963 1.00 93.88 205 GLN A C 1
ATOM 1654 O O . GLN A 1 205 ? -13.341 -4.429 4.069 1.00 93.88 205 GLN A O 1
ATOM 1659 N N . ALA A 1 206 ? -12.736 -3.246 5.883 1.00 90.94 206 ALA A N 1
ATOM 1660 C CA . ALA A 1 206 ? -13.908 -2.377 5.894 1.00 90.94 206 ALA A CA 1
ATOM 1661 C C . ALA A 1 206 ? -13.994 -1.534 4.612 1.00 90.94 206 ALA A C 1
ATOM 1663 O O . ALA A 1 206 ? -15.074 -1.400 4.041 1.00 90.94 206 ALA A O 1
ATOM 1664 N N . SER A 1 207 ? -12.859 -1.038 4.110 1.00 91.12 207 SER A N 1
ATOM 1665 C CA . SER A 1 207 ? -12.794 -0.326 2.832 1.00 91.12 207 SER A CA 1
ATOM 1666 C C . SER A 1 207 ? -13.145 -1.240 1.651 1.00 91.12 207 SER A C 1
ATOM 1668 O O . SER A 1 207 ? -14.077 -0.950 0.908 1.00 91.12 207 SER A O 1
ATOM 1670 N N . LEU A 1 208 ? -12.458 -2.377 1.492 1.00 91.56 208 LEU A N 1
ATOM 1671 C CA . LEU A 1 208 ? -12.592 -3.221 0.297 1.00 91.56 208 LEU A CA 1
ATOM 1672 C C . LEU A 1 208 ? -13.862 -4.078 0.263 1.00 91.56 208 LEU A C 1
ATOM 1674 O O . LEU A 1 208 ? -14.426 -4.274 -0.810 1.00 91.56 208 LEU A O 1
ATOM 1678 N N . ARG A 1 209 ? -14.288 -4.625 1.408 1.00 88.69 209 ARG A N 1
ATOM 1679 C CA . ARG A 1 209 ? -15.433 -5.551 1.520 1.00 88.69 209 ARG A CA 1
ATOM 1680 C C . ARG A 1 209 ? -16.651 -4.899 2.165 1.00 88.69 209 ARG A C 1
ATOM 1682 O O . ARG A 1 209 ? -17.774 -5.211 1.790 1.00 88.69 209 ARG A O 1
ATOM 1689 N N . GLY A 1 210 ? -16.427 -4.021 3.141 1.00 82.81 210 GLY A N 1
ATOM 1690 C CA . GLY A 1 210 ? -17.496 -3.384 3.912 1.00 82.81 210 GLY A CA 1
ATOM 1691 C C . GLY A 1 210 ? -18.174 -2.210 3.205 1.00 82.81 210 GLY A C 1
ATOM 1692 O O . GLY A 1 210 ? -19.289 -1.858 3.578 1.00 82.81 210 GLY A O 1
ATOM 1693 N N . ASN A 1 211 ? -17.540 -1.611 2.190 1.00 86.50 211 ASN A N 1
ATOM 1694 C CA . ASN A 1 211 ? -18.098 -0.487 1.443 1.00 86.50 211 ASN A CA 1
ATOM 1695 C C . ASN A 1 211 ? -18.922 -0.972 0.231 1.00 86.50 211 ASN A C 1
ATOM 1697 O O . ASN A 1 211 ? -18.327 -1.432 -0.754 1.00 86.50 211 ASN A O 1
ATOM 1701 N N . PRO A 1 212 ? -20.261 -0.803 0.225 1.00 84.44 212 PRO A N 1
ATOM 1702 C CA . PRO A 1 212 ? -21.109 -1.235 -0.887 1.00 84.44 212 PRO A CA 1
ATOM 1703 C C . PRO A 1 212 ? -20.794 -0.530 -2.211 1.00 84.44 212 PRO A C 1
ATOM 1705 O O . PRO A 1 212 ? -21.074 -1.072 -3.278 1.00 84.44 212 PRO A O 1
ATOM 1708 N N . GLU A 1 213 ? -20.202 0.670 -2.184 1.00 86.12 213 GLU A N 1
ATOM 1709 C CA . GLU A 1 213 ? -19.769 1.345 -3.412 1.00 86.12 213 GLU A CA 1
ATOM 1710 C C . GLU A 1 213 ? -18.572 0.654 -4.070 1.00 86.12 213 GLU A C 1
ATOM 1712 O O . GLU A 1 213 ? -18.456 0.667 -5.296 1.00 86.12 213 GLU A O 1
ATOM 1717 N N . LEU A 1 214 ? -17.670 0.070 -3.275 1.00 84.94 214 LEU A N 1
ATOM 1718 C CA . LEU A 1 214 ? -16.464 -0.585 -3.784 1.00 84.94 214 LEU A CA 1
ATOM 1719 C C . LEU A 1 214 ? -16.730 -2.051 -4.121 1.00 84.94 214 LEU A C 1
ATOM 1721 O O . LEU A 1 214 ? -16.447 -2.470 -5.247 1.00 84.94 214 LEU A O 1
ATOM 1725 N N . ALA A 1 215 ? -17.308 -2.793 -3.172 1.00 81.56 215 ALA A N 1
ATOM 1726 C CA . ALA A 1 215 ? -17.583 -4.225 -3.284 1.00 81.56 215 ALA A CA 1
ATOM 1727 C C . ALA A 1 215 ? -18.826 -4.541 -4.133 1.00 81.56 215 ALA A C 1
ATOM 1729 O O . ALA A 1 215 ? -18.916 -5.617 -4.721 1.00 81.56 215 ALA A O 1
ATOM 1730 N N . GLY A 1 216 ? -19.765 -3.598 -4.226 1.00 79.75 216 GLY A N 1
ATOM 1731 C CA . GLY A 1 216 ? -21.093 -3.835 -4.778 1.00 79.75 216 GLY A CA 1
ATOM 1732 C C . GLY A 1 216 ? -22.064 -4.357 -3.724 1.00 79.75 216 GLY A C 1
ATOM 1733 O O . GLY A 1 216 ? -21.699 -4.624 -2.579 1.00 79.75 216 GLY A O 1
ATOM 1734 N N . GLN A 1 217 ? -23.327 -4.491 -4.114 1.00 75.12 217 GLN A N 1
ATOM 1735 C CA . GLN A 1 217 ? -24.378 -5.027 -3.256 1.00 75.12 217 GLN A CA 1
ATOM 1736 C C . GLN A 1 217 ? -25.244 -5.988 -4.062 1.00 75.12 217 GLN A C 1
ATOM 1738 O O . GLN A 1 217 ? -25.668 -5.661 -5.170 1.00 75.12 217 GLN A O 1
ATOM 1743 N N . ILE A 1 218 ? -25.505 -7.164 -3.498 1.00 63.91 218 ILE A N 1
ATOM 1744 C CA . ILE A 1 218 ? -26.499 -8.099 -4.020 1.00 63.91 218 ILE A CA 1
ATOM 1745 C C . ILE A 1 218 ? -27.741 -7.927 -3.152 1.00 63.91 218 ILE A C 1
ATOM 1747 O O . ILE A 1 218 ? -27.686 -8.144 -1.939 1.00 63.91 218 ILE A O 1
ATOM 1751 N N . ASP A 1 219 ? -28.842 -7.494 -3.755 1.00 66.25 219 ASP A N 1
ATOM 1752 C CA . ASP A 1 219 ? -30.137 -7.525 -3.093 1.00 66.25 219 ASP A CA 1
ATOM 1753 C C . ASP A 1 219 ? -30.693 -8.945 -3.199 1.00 66.25 219 ASP A C 1
ATOM 1755 O O . ASP A 1 219 ? -31.242 -9.355 -4.221 1.00 66.25 219 ASP A O 1
ATOM 1759 N N . VAL A 1 220 ? -30.544 -9.700 -2.110 1.00 61.91 220 VAL A N 1
ATOM 1760 C CA . VAL A 1 220 ? -31.016 -11.087 -1.980 1.00 61.91 220 VAL A CA 1
ATOM 1761 C C . VAL A 1 220 ? -32.525 -11.200 -2.256 1.00 61.91 220 VAL A C 1
ATOM 1763 O O . VAL A 1 220 ? -33.004 -12.255 -2.659 1.00 61.91 220 VAL A O 1
ATOM 1766 N N . LYS A 1 221 ? -33.306 -10.120 -2.088 1.00 62.88 221 LYS A N 1
ATOM 1767 C CA . LYS A 1 221 ? -34.750 -10.129 -2.382 1.00 62.88 221 LYS A CA 1
ATOM 1768 C C . LYS A 1 221 ? -35.068 -9.999 -3.874 1.00 62.88 221 LYS A C 1
ATOM 1770 O O . LYS A 1 221 ? -36.199 -10.274 -4.264 1.00 62.88 221 LYS A O 1
ATOM 1775 N N . GLN A 1 222 ? -34.104 -9.572 -4.687 1.00 58.38 222 GLN A N 1
ATOM 1776 C CA . GLN A 1 222 ? -34.242 -9.359 -6.131 1.00 58.38 222 GLN A CA 1
ATOM 1777 C C . GLN A 1 222 ? -33.243 -10.210 -6.933 1.00 58.38 222 GLN A C 1
ATOM 1779 O O . GLN A 1 222 ? -32.951 -9.928 -8.095 1.00 58.38 222 GLN A O 1
ATOM 1784 N N . GLU A 1 223 ? -32.709 -11.265 -6.320 1.00 49.31 223 GLU A N 1
ATOM 1785 C CA . GLU A 1 223 ? -31.728 -12.154 -6.931 1.00 49.31 223 GLU A CA 1
ATOM 1786 C C . GLU A 1 223 ? -32.297 -12.777 -8.227 1.00 49.31 223 GLU A C 1
ATOM 1788 O O . GLU A 1 223 ? -33.310 -13.476 -8.209 1.00 49.31 223 GLU A O 1
ATOM 1793 N N . GLY A 1 224 ? -31.683 -12.467 -9.378 1.00 58.75 224 GLY A N 1
ATOM 1794 C CA . GLY A 1 224 ? -32.132 -12.911 -10.708 1.00 58.75 224 GLY A CA 1
ATOM 1795 C C . GLY A 1 224 ? -32.777 -11.837 -11.598 1.00 58.75 224 GLY A C 1
ATOM 1796 O O . GLY A 1 224 ? -33.031 -12.115 -12.771 1.00 58.75 224 GLY A O 1
ATOM 1797 N N . THR A 1 225 ? -33.002 -10.614 -11.104 1.00 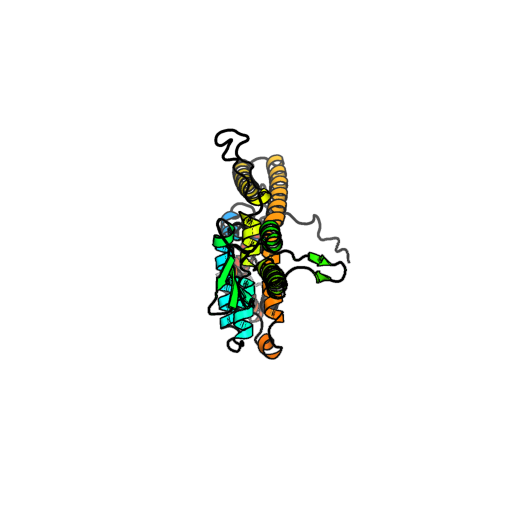61.00 225 THR A N 1
ATOM 1798 C CA . THR A 1 225 ? -33.380 -9.454 -11.939 1.00 61.00 225 THR A CA 1
ATOM 1799 C C . THR A 1 225 ? -32.168 -8.559 -12.232 1.00 61.00 225 THR A C 1
ATOM 1801 O O . THR A 1 225 ? -31.148 -8.632 -11.547 1.00 61.00 225 THR A O 1
ATOM 1804 N N . ILE A 1 226 ? -32.265 -7.694 -13.253 1.00 59.09 226 ILE A N 1
ATOM 1805 C CA . ILE A 1 226 ? -31.213 -6.709 -13.592 1.00 59.09 226 ILE A CA 1
ATOM 1806 C C . ILE A 1 226 ? -30.939 -5.764 -12.402 1.00 59.09 226 ILE A C 1
ATOM 1808 O O . ILE A 1 226 ? -29.807 -5.326 -12.212 1.00 59.09 226 ILE A O 1
ATOM 1812 N N . ASP A 1 227 ? -31.951 -5.517 -11.566 1.00 59.53 227 ASP A N 1
ATOM 1813 C CA . ASP A 1 227 ? -31.891 -4.613 -10.411 1.00 59.53 227 ASP A CA 1
ATOM 1814 C C . ASP A 1 227 ? -31.334 -5.274 -9.133 1.00 59.53 227 ASP A C 1
ATOM 1816 O O . ASP A 1 227 ? -30.963 -4.581 -8.186 1.00 59.53 227 ASP A O 1
ATOM 1820 N N . GLY A 1 228 ? -31.198 -6.607 -9.107 1.00 58.97 228 GLY A N 1
ATOM 1821 C CA . GLY A 1 228 ? -30.752 -7.359 -7.929 1.00 58.97 228 GLY A CA 1
ATOM 1822 C C . GLY A 1 228 ? -29.253 -7.305 -7.633 1.00 58.97 228 GLY A C 1
ATOM 1823 O O . GLY A 1 228 ? -28.824 -7.761 -6.572 1.00 58.97 228 GLY A O 1
ATOM 1824 N N . LYS A 1 229 ? -28.428 -6.754 -8.534 1.00 73.69 229 LYS A N 1
ATOM 1825 C CA . LYS A 1 229 ? -26.976 -6.626 -8.330 1.00 73.69 229 LYS A CA 1
ATOM 1826 C C . LYS A 1 229 ? -26.480 -5.230 -8.699 1.00 73.69 229 LYS A C 1
ATOM 1828 O O . LYS A 1 229 ? -26.347 -4.884 -9.871 1.00 73.69 229 LYS A O 1
ATOM 1833 N N . LYS A 1 230 ? -26.087 -4.453 -7.687 1.00 80.25 230 LYS A N 1
ATOM 1834 C CA . LYS A 1 230 ? -25.353 -3.198 -7.871 1.00 80.25 230 LYS A CA 1
ATOM 1835 C C . LYS A 1 230 ? -23.862 -3.495 -8.012 1.00 80.25 230 LYS A C 1
ATOM 1837 O O . LYS A 1 230 ? -23.213 -3.911 -7.054 1.00 80.25 230 LYS A O 1
ATOM 1842 N N . ILE A 1 231 ? -23.324 -3.251 -9.204 1.00 81.69 231 ILE A N 1
ATOM 1843 C CA . ILE A 1 231 ? -21.904 -3.444 -9.523 1.00 81.69 231 ILE A CA 1
ATOM 1844 C C . ILE A 1 231 ? -21.057 -2.419 -8.756 1.00 81.69 231 ILE A C 1
ATOM 1846 O O . ILE A 1 231 ? -21.217 -1.208 -8.940 1.00 81.69 231 ILE A O 1
ATOM 1850 N N . GLY A 1 232 ? -20.135 -2.906 -7.926 1.00 89.06 232 GLY A N 1
ATOM 1851 C CA . GLY A 1 232 ? -19.168 -2.073 -7.212 1.00 89.06 232 GLY A CA 1
ATOM 1852 C C . GLY A 1 232 ? -18.052 -1.550 -8.116 1.00 89.06 232 GLY A C 1
ATOM 1853 O O . GLY A 1 232 ? -17.766 -2.120 -9.171 1.00 89.06 232 GLY A O 1
ATOM 1854 N N . LYS A 1 233 ? -17.371 -0.481 -7.694 1.00 92.44 233 LYS A N 1
ATOM 1855 C CA . LYS A 1 233 ? -16.262 0.128 -8.453 1.00 92.44 233 LYS A CA 1
ATOM 1856 C C . LYS A 1 233 ? -15.125 -0.860 -8.762 1.00 92.44 233 LYS A C 1
ATOM 1858 O O . LYS A 1 233 ? -14.506 -0.744 -9.816 1.00 92.44 233 LYS A O 1
ATOM 1863 N N . ILE A 1 234 ? -14.875 -1.855 -7.903 1.00 92.75 234 ILE A N 1
ATOM 1864 C CA . ILE A 1 234 ? -13.854 -2.892 -8.155 1.00 92.75 234 ILE A CA 1
ATOM 1865 C C . ILE A 1 234 ? -14.241 -3.763 -9.360 1.00 92.75 234 ILE A C 1
ATOM 1867 O O . ILE A 1 234 ? -13.399 -4.071 -10.202 1.00 92.75 234 ILE A O 1
ATOM 1871 N N . GLU A 1 235 ? -15.512 -4.155 -9.467 1.00 92.31 235 GLU A N 1
ATOM 1872 C CA . GLU A 1 235 ? -16.008 -4.924 -10.613 1.00 92.31 235 GLU A CA 1
ATOM 1873 C C . GLU A 1 235 ? -16.065 -4.050 -11.874 1.00 92.31 235 GLU A C 1
ATOM 1875 O O . GLU A 1 235 ? -15.644 -4.499 -12.938 1.00 92.31 235 GLU A O 1
ATOM 1880 N N . GLN A 1 236 ? -16.458 -2.775 -11.753 1.00 93.19 236 GLN A N 1
ATOM 1881 C CA . GLN A 1 236 ? -16.385 -1.811 -12.863 1.00 93.19 236 GLN A CA 1
ATOM 1882 C C . GLN A 1 236 ? -14.959 -1.671 -13.411 1.00 93.19 236 GLN A C 1
ATOM 1884 O O . GLN A 1 236 ? -14.777 -1.635 -14.626 1.00 93.19 236 GLN A O 1
ATOM 1889 N N . TYR A 1 237 ? -13.950 -1.641 -12.537 1.00 95.50 237 TYR A N 1
ATOM 1890 C CA . TYR A 1 237 ? -12.545 -1.577 -12.938 1.00 95.50 237 TYR A CA 1
ATOM 1891 C C . TYR A 1 237 ? -12.108 -2.809 -13.733 1.00 95.50 237 TYR A C 1
ATOM 1893 O O . TYR A 1 237 ? -11.515 -2.667 -14.801 1.00 95.50 237 TYR A O 1
ATOM 1901 N N . LYS A 1 238 ? -12.457 -4.013 -13.262 1.00 95.19 238 LYS A N 1
ATOM 1902 C CA . LYS A 1 238 ? -12.162 -5.268 -13.976 1.00 95.19 238 LYS A CA 1
ATOM 1903 C C . LYS A 1 238 ? -12.827 -5.295 -15.355 1.00 95.19 238 LYS A C 1
ATOM 1905 O O . LYS A 1 238 ? -12.150 -5.510 -16.351 1.00 95.19 238 LYS A O 1
ATOM 1910 N N . LEU A 1 239 ? -14.113 -4.950 -15.422 1.00 94.56 239 LEU A N 1
ATOM 1911 C CA . LEU A 1 239 ? -14.852 -4.878 -16.687 1.00 94.56 239 LEU A CA 1
ATOM 1912 C C . LEU A 1 239 ? -14.285 -3.819 -17.645 1.00 94.56 239 LEU A C 1
ATOM 1914 O O . LEU A 1 239 ? -14.321 -4.001 -18.862 1.00 94.56 239 LEU A O 1
ATOM 1918 N N . ALA A 1 240 ? -13.780 -2.699 -17.123 1.00 93.69 240 ALA A N 1
ATOM 1919 C CA . ALA A 1 240 ? -13.143 -1.669 -17.937 1.00 93.69 240 ALA A CA 1
ATOM 1920 C C . ALA A 1 240 ? -11.805 -2.152 -18.522 1.00 93.69 240 ALA A C 1
ATOM 1922 O O . ALA A 1 240 ? -11.544 -1.887 -19.696 1.00 93.69 240 ALA A O 1
ATOM 1923 N N . LEU A 1 241 ? -11.002 -2.897 -17.751 1.00 94.69 241 LEU A N 1
ATOM 1924 C CA . LEU A 1 241 ? -9.784 -3.550 -18.247 1.00 94.69 241 LEU A CA 1
ATOM 1925 C C . LEU A 1 241 ? -10.103 -4.553 -19.362 1.00 94.69 241 LEU A C 1
ATOM 1927 O O . LEU A 1 241 ? -9.509 -4.462 -20.433 1.00 94.69 241 LEU A O 1
ATOM 1931 N N . ASP A 1 242 ? -11.080 -5.437 -19.153 1.00 94.75 242 ASP A N 1
ATOM 1932 C CA . ASP A 1 242 ? -11.478 -6.434 -20.157 1.00 94.75 242 ASP A CA 1
ATOM 1933 C C . ASP A 1 242 ? -11.936 -5.753 -21.455 1.00 94.75 242 ASP A C 1
ATOM 1935 O O . ASP A 1 242 ? -11.471 -6.071 -22.551 1.00 94.75 242 ASP A O 1
ATOM 1939 N N . ARG A 1 243 ? -12.772 -4.713 -21.329 1.00 92.88 243 ARG A N 1
ATOM 1940 C CA . ARG A 1 243 ? -13.223 -3.895 -22.464 1.00 92.88 243 ARG A CA 1
ATOM 1941 C C . ARG A 1 243 ? -12.063 -3.205 -23.184 1.00 92.88 243 ARG A C 1
ATOM 1943 O O . ARG A 1 243 ? -12.127 -3.027 -24.402 1.00 92.88 243 ARG A O 1
ATOM 1950 N N . TYR A 1 244 ? -11.048 -2.755 -22.451 1.00 92.38 244 TYR A N 1
ATOM 1951 C CA . TYR A 1 244 ? -9.864 -2.144 -23.044 1.00 92.38 244 TYR A CA 1
ATOM 1952 C C . TYR A 1 244 ? -9.088 -3.158 -23.884 1.00 92.38 244 TYR A C 1
ATOM 1954 O O . TYR A 1 244 ? -8.803 -2.860 -25.042 1.00 92.38 244 TYR A O 1
ATOM 1962 N N . GLU A 1 245 ? -8.828 -4.360 -23.364 1.00 92.06 245 GLU A N 1
ATOM 1963 C CA . GLU A 1 245 ? -8.131 -5.423 -24.108 1.00 92.06 245 GLU A CA 1
ATOM 1964 C C . GLU A 1 245 ? -8.912 -5.856 -25.360 1.00 92.06 245 GLU A C 1
ATOM 1966 O O . GLU A 1 245 ? -8.346 -5.964 -26.451 1.00 92.06 245 GLU A O 1
ATOM 1971 N N . GLU A 1 246 ? -10.235 -6.019 -25.250 1.00 92.38 246 GLU A N 1
ATOM 1972 C CA . GLU A 1 246 ? -11.093 -6.353 -26.394 1.00 92.38 246 GLU A CA 1
ATOM 1973 C C . GLU A 1 246 ? -11.038 -5.299 -27.508 1.00 92.38 246 GLU A C 1
ATOM 1975 O O . GLU A 1 246 ? -11.068 -5.634 -28.699 1.00 92.38 246 GLU A O 1
ATOM 1980 N N . LYS A 1 247 ? -10.998 -4.015 -27.133 1.00 90.19 247 LYS A N 1
ATOM 1981 C CA . LYS A 1 247 ? -10.896 -2.904 -28.086 1.00 90.19 247 LYS A CA 1
ATOM 1982 C C . LYS A 1 247 ? -9.485 -2.775 -28.651 1.00 90.19 247 LYS A C 1
ATOM 1984 O O . LYS A 1 247 ? -9.356 -2.502 -29.843 1.00 90.19 247 LYS A O 1
ATOM 1989 N N . LEU A 1 248 ? -8.457 -3.007 -27.835 1.00 87.94 248 LEU A N 1
ATOM 1990 C CA . LEU A 1 248 ? -7.054 -2.996 -28.246 1.00 87.94 248 LEU A CA 1
ATOM 1991 C C . LEU A 1 248 ? -6.803 -4.027 -29.348 1.00 87.94 248 LEU A C 1
ATOM 1993 O O . LEU A 1 248 ? -6.213 -3.693 -30.372 1.00 87.94 248 LEU A O 1
ATOM 1997 N N . ALA A 1 249 ? -7.359 -5.233 -29.209 1.00 86.94 249 ALA A N 1
ATOM 1998 C CA . ALA A 1 249 ? -7.257 -6.289 -30.218 1.00 86.94 249 ALA A CA 1
ATOM 1999 C C . ALA A 1 249 ? -7.894 -5.934 -31.580 1.00 86.94 249 ALA A C 1
ATOM 2001 O O . ALA A 1 249 ? -7.615 -6.590 -32.582 1.00 86.94 249 ALA A O 1
ATOM 2002 N N . LYS A 1 250 ? -8.763 -4.914 -31.631 1.00 87.50 250 LYS A N 1
ATOM 2003 C CA . LYS A 1 250 ? -9.516 -4.488 -32.827 1.00 87.50 250 LYS A CA 1
ATOM 2004 C C . LYS A 1 250 ? -9.123 -3.087 -33.319 1.00 87.50 250 LYS A C 1
ATOM 2006 O O . LYS A 1 250 ? -9.805 -2.538 -34.191 1.00 87.50 250 LYS A O 1
ATOM 2011 N N . ALA A 1 251 ? -8.088 -2.481 -32.741 1.00 82.44 251 ALA A N 1
ATOM 2012 C CA . ALA A 1 251 ? -7.667 -1.122 -33.058 1.00 82.44 251 ALA A CA 1
ATOM 2013 C C . ALA A 1 251 ? -6.731 -1.093 -34.272 1.00 82.44 251 ALA A C 1
ATOM 2015 O O . ALA A 1 251 ? -5.515 -1.166 -34.155 1.00 82.44 251 ALA A O 1
ATOM 2016 N N . ASP A 1 252 ? -7.332 -0.977 -35.451 1.00 80.00 252 ASP A N 1
ATOM 2017 C CA . ASP A 1 252 ? -6.673 -0.892 -36.761 1.00 80.00 252 ASP A CA 1
ATOM 2018 C C . ASP A 1 252 ? -6.672 0.532 -37.355 1.00 80.00 252 ASP A C 1
ATOM 2020 O O . ASP A 1 252 ? -6.056 0.782 -38.389 1.00 80.00 252 ASP A O 1
ATOM 2024 N N . GLN A 1 253 ? -7.377 1.472 -36.720 1.00 82.12 253 GLN A N 1
ATOM 2025 C CA . GLN A 1 253 ? -7.602 2.836 -37.203 1.00 82.12 253 GLN A CA 1
ATOM 2026 C C . GLN A 1 253 ? -7.228 3.858 -36.128 1.00 82.12 253 GLN A C 1
ATOM 2028 O O . GLN A 1 253 ? -7.528 3.649 -34.953 1.00 82.12 253 GLN A O 1
ATOM 2033 N N . GLN A 1 254 ? -6.659 4.999 -36.537 1.00 75.88 254 GLN A N 1
ATOM 2034 C CA . GLN A 1 254 ? -6.165 6.030 -35.614 1.00 75.88 254 GLN A CA 1
ATOM 2035 C C . GLN A 1 254 ? -7.231 6.498 -34.610 1.00 75.88 254 GLN A C 1
ATOM 2037 O O . GLN A 1 254 ? -6.986 6.485 -33.414 1.00 75.88 254 GLN A O 1
ATOM 2042 N N . PHE A 1 255 ? -8.461 6.785 -35.049 1.00 79.31 255 PHE A N 1
ATOM 2043 C CA . PHE A 1 255 ? -9.513 7.224 -34.120 1.00 79.31 255 PHE A CA 1
ATOM 2044 C C . PHE A 1 255 ? -9.882 6.159 -33.064 1.00 79.31 255 PHE A C 1
ATOM 2046 O O . PHE A 1 255 ? -10.359 6.496 -31.979 1.00 79.31 255 PHE A O 1
ATOM 2053 N N . LYS A 1 256 ? -9.701 4.860 -33.366 1.00 81.88 256 LYS A N 1
ATOM 2054 C CA . LYS A 1 256 ? -9.915 3.777 -32.390 1.00 81.88 256 LYS A CA 1
ATOM 2055 C C . LYS A 1 256 ? -8.800 3.770 -31.348 1.00 81.88 256 LYS A C 1
ATOM 2057 O O . LYS A 1 256 ? -9.082 3.4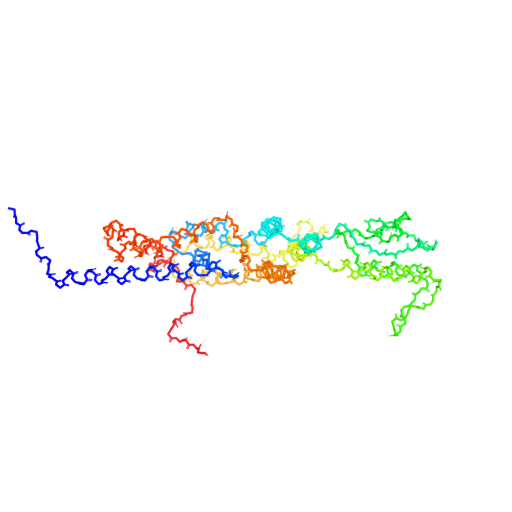85 -30.187 1.00 81.88 256 LYS A O 1
ATOM 2062 N N . VAL A 1 257 ? -7.576 4.105 -31.758 1.00 78.06 257 VAL A N 1
ATOM 2063 C CA . VAL A 1 257 ? -6.425 4.302 -30.866 1.00 78.06 257 VAL A CA 1
ATOM 2064 C C . VAL A 1 257 ? -6.667 5.502 -29.946 1.00 78.06 257 VAL A C 1
ATOM 2066 O O . VAL A 1 257 ? -6.568 5.350 -28.732 1.00 78.06 257 VAL A O 1
ATOM 2069 N N . ASP A 1 258 ? -7.140 6.630 -30.476 1.00 79.81 258 ASP A N 1
ATOM 2070 C CA . ASP A 1 258 ? -7.448 7.817 -29.659 1.00 79.81 258 ASP A CA 1
ATOM 2071 C C . ASP A 1 258 ? -8.550 7.520 -28.615 1.00 79.81 258 ASP A C 1
ATOM 2073 O O . ASP A 1 258 ? -8.474 7.916 -27.448 1.00 79.81 258 ASP A O 1
ATOM 2077 N N . HIS A 1 259 ? -9.576 6.749 -28.999 1.00 83.75 259 HIS A N 1
ATOM 2078 C CA . HIS A 1 259 ? -10.602 6.286 -28.059 1.00 83.75 259 HIS A CA 1
ATOM 2079 C C . HIS A 1 259 ? -10.023 5.335 -26.993 1.00 83.75 259 HIS A C 1
ATOM 2081 O O . HIS A 1 259 ? -10.500 5.321 -25.852 1.00 83.75 259 HIS A O 1
ATOM 2087 N N . LEU A 1 260 ? -9.041 4.501 -27.341 1.00 85.25 260 LEU A N 1
ATOM 2088 C CA . LEU A 1 260 ? -8.366 3.631 -26.377 1.00 85.25 260 LEU A CA 1
ATOM 2089 C C . LEU A 1 260 ? -7.572 4.436 -25.358 1.00 85.25 260 LEU A C 1
ATOM 2091 O O . LEU A 1 260 ? -7.637 4.098 -24.180 1.00 85.25 260 LEU A O 1
ATOM 2095 N N . ASP A 1 261 ? -6.884 5.497 -25.769 1.00 82.06 261 ASP A N 1
ATOM 2096 C CA . ASP A 1 261 ? -6.136 6.343 -24.837 1.00 82.06 261 ASP A CA 1
ATOM 2097 C C . ASP A 1 261 ? -7.071 7.047 -23.846 1.00 82.06 261 ASP A C 1
ATOM 2099 O O . ASP A 1 261 ? -6.803 7.047 -22.643 1.00 82.06 261 ASP A O 1
ATOM 2103 N N . LYS A 1 262 ? -8.235 7.533 -24.301 1.00 85.31 262 LYS A N 1
ATOM 2104 C CA . LYS A 1 262 ? -9.259 8.062 -23.386 1.00 85.31 262 LYS A CA 1
ATOM 2105 C C . LYS A 1 262 ? -9.758 7.001 -22.398 1.00 85.31 262 LYS A C 1
ATOM 2107 O O . LYS A 1 262 ? -9.805 7.257 -21.197 1.00 85.31 262 LYS A O 1
ATOM 2112 N N . LEU A 1 263 ? -10.098 5.807 -22.891 1.00 88.75 263 LEU A N 1
ATOM 2113 C CA . LEU A 1 263 ? -10.542 4.699 -22.038 1.00 88.75 263 LEU A CA 1
ATOM 2114 C C . LEU A 1 263 ? -9.451 4.296 -21.034 1.00 88.75 263 LEU A C 1
ATOM 2116 O O . LEU A 1 263 ? -9.749 4.000 -19.881 1.00 88.75 263 LEU A O 1
ATOM 2120 N N . TRP A 1 264 ? -8.186 4.301 -21.454 1.00 88.38 264 TRP A N 1
ATOM 2121 C CA . TRP A 1 264 ? -7.052 4.000 -20.588 1.00 88.38 264 TRP A CA 1
ATOM 2122 C C . TRP A 1 264 ? -6.901 5.032 -19.470 1.00 88.38 264 TRP A C 1
ATOM 2124 O O . TRP A 1 264 ? -6.673 4.642 -18.326 1.00 88.38 264 TRP A O 1
ATOM 2134 N N . THR A 1 265 ? -7.082 6.320 -19.770 1.00 86.75 265 THR A N 1
ATOM 2135 C CA . THR A 1 265 ? -7.088 7.394 -18.765 1.00 86.75 265 THR A CA 1
ATOM 2136 C C . THR A 1 265 ? -8.184 7.174 -17.724 1.00 86.75 265 THR A C 1
ATOM 2138 O O . THR A 1 265 ? -7.880 7.144 -16.534 1.00 86.75 265 THR A O 1
ATOM 2141 N N . GLU A 1 266 ? -9.421 6.899 -18.151 1.00 89.94 266 GLU A N 1
ATOM 2142 C CA . GLU A 1 266 ? -10.538 6.584 -17.240 1.00 89.94 266 GLU A CA 1
ATOM 2143 C C . GLU A 1 266 ? -10.226 5.354 -16.358 1.00 89.94 266 GLU A C 1
ATOM 2145 O O . GLU A 1 266 ? -10.494 5.345 -15.155 1.00 89.94 266 GLU A O 1
ATOM 2150 N N . ILE A 1 267 ? -9.587 4.324 -16.927 1.00 92.75 267 ILE A N 1
ATOM 2151 C CA . ILE A 1 267 ? -9.121 3.138 -16.188 1.00 92.75 267 ILE A CA 1
ATOM 2152 C C . ILE A 1 267 ? -8.050 3.511 -15.157 1.00 92.75 267 ILE A C 1
ATOM 2154 O O . ILE A 1 267 ? -8.087 2.996 -14.038 1.00 92.75 267 ILE A O 1
ATOM 2158 N N . GLN A 1 268 ? -7.096 4.385 -15.498 1.00 90.56 268 GLN A N 1
ATOM 2159 C CA . GLN A 1 268 ? -6.060 4.821 -14.555 1.00 90.56 268 GLN A CA 1
ATOM 2160 C C . GLN A 1 268 ? -6.637 5.672 -13.420 1.00 90.56 268 GLN A C 1
ATOM 2162 O O . GLN A 1 268 ? -6.220 5.495 -12.274 1.00 90.56 268 GLN A O 1
ATOM 2167 N N . GLU A 1 269 ? -7.608 6.540 -13.704 1.00 90.44 269 GLU A N 1
ATOM 2168 C CA . GLU A 1 269 ? -8.327 7.318 -12.689 1.00 90.44 269 GLU A CA 1
ATOM 2169 C C . GLU A 1 269 ? -9.095 6.401 -11.732 1.00 90.44 269 GLU A C 1
ATOM 2171 O O . GLU A 1 269 ? -8.965 6.519 -10.508 1.00 90.44 269 GLU A O 1
ATOM 2176 N N . LEU A 1 270 ? -9.827 5.423 -12.275 1.00 92.56 270 LEU A N 1
ATOM 2177 C CA . LEU A 1 270 ? -10.548 4.443 -11.469 1.00 92.56 270 LEU A CA 1
ATOM 2178 C C . LEU A 1 270 ? -9.582 3.607 -10.620 1.00 92.56 270 LEU A C 1
ATOM 2180 O O . LEU A 1 270 ? -9.789 3.483 -9.411 1.00 92.56 270 LEU A O 1
ATOM 2184 N N . LYS A 1 271 ? -8.481 3.119 -11.208 1.00 93.62 271 LYS A N 1
ATOM 2185 C CA . LYS A 1 271 ? -7.413 2.413 -10.484 1.00 93.62 271 LYS A CA 1
ATOM 2186 C C . LYS A 1 271 ? -6.869 3.254 -9.332 1.00 93.62 271 LYS A C 1
ATOM 2188 O O . LYS A 1 271 ? -6.789 2.766 -8.208 1.00 93.62 271 LYS A O 1
ATOM 2193 N N . ALA A 1 272 ? -6.522 4.515 -9.588 1.00 91.81 272 ALA A N 1
ATOM 2194 C CA . ALA A 1 272 ? -5.998 5.421 -8.572 1.00 91.81 272 ALA A CA 1
ATOM 2195 C C . ALA A 1 272 ? -7.005 5.627 -7.429 1.00 91.81 272 ALA A C 1
ATOM 2197 O O . ALA A 1 272 ? -6.621 5.545 -6.263 1.00 91.81 272 ALA A O 1
ATOM 2198 N N . SER A 1 273 ? -8.290 5.814 -7.748 1.00 92.88 273 SER A N 1
ATOM 2199 C CA . SER A 1 273 ? -9.351 5.987 -6.744 1.00 92.88 273 SER A CA 1
ATOM 2200 C C . SER A 1 273 ? -9.542 4.766 -5.834 1.00 92.88 273 SER A C 1
ATOM 2202 O O . SER A 1 273 ? -9.931 4.918 -4.679 1.00 92.88 273 SER A O 1
ATOM 2204 N N . LEU A 1 274 ? -9.243 3.565 -6.340 1.00 94.06 274 LEU A N 1
ATOM 2205 C CA . LEU A 1 274 ? -9.390 2.302 -5.618 1.00 94.06 274 LEU A CA 1
ATOM 2206 C C . LEU A 1 274 ? -8.131 1.931 -4.825 1.00 94.06 274 LEU A C 1
ATOM 2208 O O . LEU A 1 274 ? -8.217 1.507 -3.676 1.00 94.06 274 LEU A O 1
ATOM 2212 N N . VAL A 1 275 ? -6.956 2.091 -5.434 1.00 95.25 275 VAL A N 1
ATOM 2213 C CA . VAL A 1 275 ? -5.683 1.596 -4.895 1.00 95.25 275 VAL A CA 1
ATOM 2214 C C . VAL A 1 275 ? -5.033 2.599 -3.940 1.00 95.25 275 VAL A C 1
ATOM 2216 O O . VAL A 1 275 ? -4.464 2.197 -2.923 1.00 95.25 275 VAL A O 1
ATOM 2219 N N . ASN A 1 276 ? -5.113 3.904 -4.226 1.00 93.81 276 ASN A N 1
ATOM 2220 C CA . ASN A 1 276 ? -4.433 4.919 -3.415 1.00 93.81 276 ASN A CA 1
ATOM 2221 C C . ASN A 1 276 ? -4.910 4.955 -1.954 1.00 93.81 276 ASN A C 1
ATOM 2223 O O . ASN A 1 276 ? -4.043 5.077 -1.092 1.00 93.81 276 ASN A O 1
ATOM 2227 N N . PRO A 1 277 ? -6.210 4.794 -1.627 1.00 95.62 277 PRO A N 1
ATOM 2228 C CA . PRO A 1 277 ? -6.642 4.704 -0.232 1.00 95.62 277 PRO A CA 1
ATOM 2229 C C . PRO A 1 277 ? -6.000 3.533 0.523 1.00 95.62 277 PRO A C 1
ATOM 2231 O O . PRO A 1 277 ? -5.601 3.687 1.673 1.00 95.62 277 PRO A O 1
ATOM 2234 N N . ILE A 1 278 ? -5.837 2.374 -0.123 1.00 96.94 278 ILE A N 1
ATOM 2235 C CA . ILE A 1 278 ? -5.205 1.202 0.501 1.00 96.94 278 ILE A CA 1
ATOM 2236 C C . ILE A 1 278 ? -3.697 1.421 0.675 1.00 96.94 278 ILE A C 1
ATOM 2238 O O . ILE A 1 278 ? -3.148 1.121 1.733 1.00 96.94 278 ILE A O 1
ATOM 2242 N N . ARG A 1 279 ? -3.027 2.018 -0.319 1.00 95.31 279 ARG A N 1
ATOM 2243 C CA . ARG A 1 279 ? -1.612 2.420 -0.197 1.00 95.31 279 ARG A CA 1
ATOM 2244 C C . ARG A 1 279 ? -1.395 3.498 0.867 1.00 95.31 279 ARG A C 1
ATOM 2246 O O . ARG A 1 279 ? -0.356 3.503 1.516 1.00 95.31 279 ARG A O 1
ATOM 2253 N N . ALA A 1 280 ? -2.358 4.400 1.054 1.00 95.81 280 ALA A N 1
ATOM 2254 C CA . ALA A 1 280 ? -2.312 5.401 2.113 1.00 95.81 280 ALA A CA 1
ATOM 2255 C C . ALA A 1 280 ? -2.380 4.739 3.495 1.00 95.81 280 ALA A C 1
ATOM 2257 O O . ALA A 1 280 ? -1.552 5.057 4.342 1.00 95.81 280 ALA A O 1
ATOM 2258 N N . LEU A 1 281 ? -3.273 3.757 3.685 1.00 97.31 281 LEU A N 1
ATOM 2259 C CA . LEU A 1 281 ? -3.316 2.957 4.916 1.00 97.31 281 LEU A CA 1
ATOM 2260 C C . LEU A 1 281 ? -1.983 2.245 5.187 1.00 97.31 281 LEU A C 1
ATOM 2262 O O . LEU A 1 281 ? -1.519 2.255 6.323 1.00 97.31 281 LEU A O 1
ATOM 2266 N N . GLU A 1 282 ? -1.347 1.668 4.160 1.00 96.50 282 GLU A N 1
ATOM 2267 C CA . GLU A 1 282 ? -0.011 1.073 4.303 1.00 96.50 282 GLU A CA 1
ATOM 2268 C C . GLU A 1 282 ? 1.023 2.122 4.743 1.00 96.50 282 GLU A C 1
ATOM 2270 O O . GLU A 1 282 ? 1.718 1.922 5.734 1.00 96.50 282 GLU A O 1
ATOM 2275 N N . GLY A 1 283 ? 1.086 3.277 4.073 1.00 94.81 283 GLY A N 1
ATOM 2276 C CA . GLY A 1 283 ? 2.033 4.340 4.424 1.00 94.81 283 GLY A CA 1
ATOM 2277 C C . GLY A 1 283 ? 1.824 4.917 5.831 1.00 94.81 283 GLY A C 1
ATOM 2278 O O . GLY A 1 283 ? 2.795 5.211 6.534 1.00 94.81 283 GLY A O 1
ATOM 2279 N N . GLU A 1 284 ? 0.572 5.062 6.267 1.00 96.25 284 GLU A N 1
ATOM 2280 C CA . GLU A 1 284 ? 0.222 5.450 7.639 1.00 96.25 284 GLU A CA 1
ATOM 2281 C C . GLU A 1 284 ? 0.672 4.389 8.650 1.00 96.25 284 GLU A C 1
ATOM 2283 O O . GLU A 1 284 ? 1.286 4.730 9.663 1.00 96.25 284 GLU A O 1
ATOM 2288 N N . MET A 1 285 ? 0.434 3.108 8.355 1.00 97.00 285 MET A N 1
ATOM 2289 C CA . MET A 1 285 ? 0.871 1.981 9.181 1.00 97.00 285 MET A CA 1
ATOM 2290 C C . MET A 1 285 ? 2.388 1.967 9.370 1.00 97.00 285 MET A C 1
ATOM 2292 O O . MET A 1 285 ? 2.862 1.891 10.507 1.00 97.00 285 MET A O 1
ATOM 2296 N N . GLU A 1 286 ? 3.150 2.091 8.283 1.00 94.69 286 GLU A N 1
ATOM 2297 C CA . GLU A 1 286 ? 4.614 2.141 8.335 1.00 94.69 286 GLU A CA 1
ATOM 2298 C C . GLU A 1 286 ? 5.110 3.360 9.122 1.00 94.69 286 GLU A C 1
ATOM 2300 O O . GLU A 1 286 ? 6.028 3.260 9.939 1.00 94.69 286 GLU A O 1
ATOM 2305 N N . THR A 1 287 ? 4.471 4.514 8.924 1.00 94.62 287 THR A N 1
ATOM 2306 C CA . THR A 1 287 ? 4.815 5.753 9.631 1.00 94.62 287 THR A CA 1
ATOM 2307 C C . THR A 1 287 ? 4.570 5.631 11.136 1.00 94.62 287 THR A C 1
ATOM 2309 O O . THR A 1 287 ? 5.436 5.999 11.931 1.00 94.62 287 THR A O 1
ATOM 2312 N N . GLU A 1 288 ? 3.416 5.106 11.549 1.00 95.31 288 GLU A N 1
ATOM 2313 C CA . GLU A 1 288 ? 3.089 4.909 12.966 1.00 95.31 288 GLU A CA 1
ATOM 2314 C C . GLU A 1 288 ? 3.991 3.866 13.635 1.00 95.31 288 GLU A C 1
ATOM 2316 O O . GLU A 1 288 ? 4.378 4.042 14.794 1.00 95.31 288 GLU A O 1
ATOM 2321 N N . ALA A 1 289 ? 4.391 2.822 12.905 1.00 95.56 289 ALA A N 1
ATOM 2322 C CA . ALA A 1 289 ? 5.361 1.857 13.407 1.00 95.56 289 ALA A CA 1
ATOM 2323 C C . ALA A 1 289 ? 6.741 2.494 13.599 1.00 95.56 289 ALA A C 1
ATOM 2325 O O . ALA A 1 289 ? 7.347 2.333 14.653 1.00 95.56 289 ALA A O 1
ATOM 2326 N N . ASN A 1 290 ? 7.219 3.293 12.644 1.00 93.94 290 ASN A N 1
ATOM 2327 C CA . ASN A 1 290 ? 8.508 3.975 12.781 1.00 93.94 290 ASN A CA 1
ATOM 2328 C C . ASN A 1 290 ? 8.525 4.973 13.950 1.00 93.94 290 ASN A C 1
ATOM 2330 O O . ASN A 1 290 ? 9.526 5.075 14.656 1.00 93.94 290 ASN A O 1
ATOM 2334 N N . LYS A 1 291 ? 7.406 5.659 14.227 1.00 95.12 291 LYS A N 1
ATOM 2335 C CA . LYS A 1 291 ? 7.278 6.580 15.376 1.00 95.12 291 LYS A CA 1
ATOM 2336 C C . LYS A 1 291 ? 7.432 5.901 16.736 1.00 95.12 291 LYS A C 1
ATOM 2338 O O . LYS A 1 291 ? 7.650 6.585 17.733 1.00 95.12 291 LYS A O 1
ATOM 2343 N N . MET A 1 292 ? 7.254 4.583 16.812 1.00 95.00 292 MET A N 1
ATOM 2344 C CA . MET A 1 292 ? 7.359 3.854 18.073 1.00 95.00 292 MET A CA 1
ATOM 2345 C C . MET A 1 292 ? 8.801 3.422 18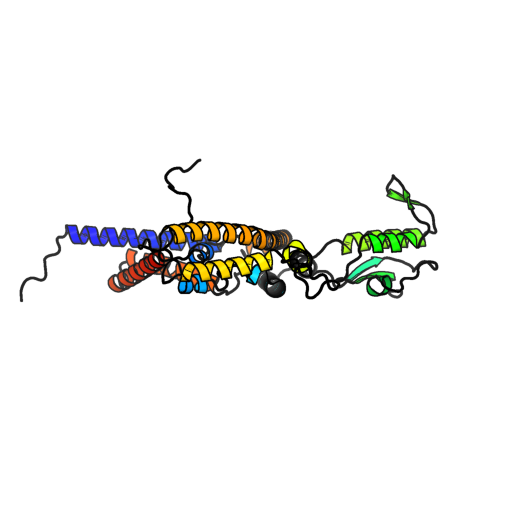.395 1.00 95.00 292 MET A C 1
ATOM 2347 O O . MET A 1 292 ? 9.040 2.922 19.496 1.00 95.00 292 MET A O 1
ATOM 2351 N N . LEU A 1 293 ? 9.728 3.573 17.444 1.00 95.75 293 LEU A N 1
ATOM 2352 C CA . LEU A 1 293 ? 11.136 3.204 17.575 1.00 95.75 293 LEU A CA 1
ATOM 2353 C C . LEU A 1 293 ? 11.934 4.283 18.313 1.00 95.75 293 LEU A C 1
ATOM 2355 O O . LEU A 1 293 ? 11.649 5.476 18.194 1.00 95.75 293 LEU A O 1
ATOM 2359 N N . THR A 1 294 ? 12.965 3.871 19.053 1.00 95.75 294 THR A N 1
ATOM 2360 C CA . THR A 1 294 ? 13.959 4.815 19.587 1.00 95.75 294 THR A CA 1
ATOM 2361 C C . THR A 1 294 ? 14.900 5.291 18.471 1.00 95.75 294 THR A C 1
ATOM 2363 O O . THR A 1 294 ? 15.024 4.612 17.446 1.00 95.75 294 THR A O 1
ATOM 2366 N N . PRO A 1 295 ? 15.607 6.423 18.644 1.00 94.06 295 PRO A N 1
ATOM 2367 C CA . PRO A 1 295 ? 16.602 6.877 17.671 1.00 94.06 295 PRO A CA 1
ATOM 2368 C C . PRO A 1 295 ? 17.669 5.817 17.355 1.00 94.06 295 PRO A C 1
ATOM 2370 O O . PRO A 1 295 ? 18.068 5.667 16.203 1.00 94.06 295 PRO A O 1
ATOM 2373 N N . GLU A 1 296 ? 18.088 5.037 18.353 1.00 93.00 296 GLU A N 1
ATOM 2374 C CA . GLU A 1 296 ? 19.079 3.966 18.200 1.00 93.00 296 GLU A CA 1
ATOM 2375 C C . GLU A 1 296 ? 18.529 2.788 17.391 1.00 93.00 296 GLU A C 1
ATOM 2377 O O . GLU A 1 296 ? 19.252 2.198 16.594 1.00 93.00 296 GLU A O 1
ATOM 2382 N N . GLN A 1 297 ? 17.247 2.450 17.569 1.00 93.69 297 GLN A N 1
ATOM 2383 C CA . GLN A 1 297 ? 16.580 1.431 16.754 1.00 93.69 297 GLN A CA 1
ATOM 2384 C C . GLN A 1 297 ? 16.439 1.909 15.305 1.00 93.69 297 GLN A C 1
ATOM 2386 O O . GLN A 1 297 ? 16.747 1.165 14.377 1.00 93.69 297 GLN A O 1
ATOM 2391 N N . LEU A 1 298 ? 16.041 3.168 15.104 1.00 90.56 298 LEU A N 1
ATOM 2392 C CA . LEU A 1 298 ? 15.874 3.759 13.775 1.00 90.56 298 LEU A CA 1
ATOM 2393 C C . LEU A 1 298 ? 17.204 3.865 13.006 1.00 90.56 298 LEU A C 1
ATOM 2395 O O . LEU A 1 298 ? 17.216 3.781 11.778 1.00 90.56 298 LEU A O 1
ATOM 2399 N N . ALA A 1 299 ? 18.332 3.979 13.717 1.00 91.38 299 ALA A N 1
ATOM 2400 C CA . ALA A 1 299 ? 19.671 3.989 13.127 1.00 91.38 299 ALA A CA 1
ATOM 2401 C C . ALA A 1 299 ? 20.042 2.682 12.397 1.00 91.38 299 ALA A C 1
ATOM 2403 O O . ALA A 1 299 ? 20.974 2.690 11.594 1.00 91.38 299 ALA A O 1
ATOM 2404 N N . ALA A 1 300 ? 19.306 1.581 12.608 1.00 89.88 300 ALA A N 1
ATOM 2405 C CA . ALA A 1 300 ? 19.468 0.346 11.833 1.00 89.88 300 ALA A CA 1
ATOM 2406 C C . ALA A 1 300 ? 19.064 0.493 10.348 1.00 89.88 300 ALA A C 1
ATOM 2408 O O . ALA A 1 300 ? 19.323 -0.404 9.547 1.00 89.88 300 ALA A O 1
ATOM 2409 N N . GLY A 1 301 ? 18.455 1.622 9.967 1.00 87.31 301 GLY A N 1
ATOM 2410 C CA . GLY A 1 301 ? 18.073 1.922 8.590 1.00 87.31 301 GLY A CA 1
ATOM 2411 C C . GLY A 1 301 ? 16.700 1.361 8.201 1.00 87.31 301 GLY A C 1
ATOM 2412 O O . GLY A 1 301 ? 15.977 0.827 9.054 1.00 87.31 301 GLY A O 1
ATOM 2413 N N . PRO A 1 302 ? 16.309 1.508 6.921 1.00 87.44 302 PRO A N 1
ATOM 2414 C CA . PRO A 1 302 ? 15.004 1.077 6.435 1.00 87.44 302 PRO A CA 1
ATOM 2415 C C . PRO A 1 302 ? 14.866 -0.447 6.464 1.00 87.44 302 PRO A C 1
ATOM 2417 O O . PRO A 1 302 ? 15.836 -1.189 6.312 1.00 87.44 302 PRO A O 1
ATOM 2420 N N . ILE A 1 303 ? 13.629 -0.907 6.628 1.00 89.44 303 ILE A N 1
ATOM 2421 C CA . ILE A 1 303 ? 13.293 -2.331 6.613 1.00 89.44 303 ILE A CA 1
ATOM 2422 C C . ILE A 1 303 ? 13.577 -2.893 5.212 1.00 89.44 303 ILE A C 1
ATOM 2424 O O . ILE A 1 303 ? 13.178 -2.272 4.221 1.00 89.44 303 ILE A O 1
ATOM 2428 N N . PRO A 1 304 ? 14.197 -4.080 5.099 1.00 87.50 304 PRO A N 1
ATOM 2429 C CA . PRO A 1 304 ? 14.412 -4.732 3.817 1.00 87.50 304 PRO A CA 1
ATOM 2430 C C . PRO A 1 304 ? 13.113 -4.901 3.023 1.00 87.50 304 PRO A C 1
ATOM 2432 O O . PRO A 1 304 ? 12.068 -5.299 3.555 1.00 87.50 304 PRO A O 1
ATOM 2435 N N . HIS A 1 305 ? 13.191 -4.632 1.721 1.00 86.38 305 HIS A N 1
ATOM 2436 C CA . HIS A 1 305 ? 12.065 -4.824 0.818 1.00 86.38 305 HIS A CA 1
ATOM 2437 C C . HIS A 1 305 ? 11.686 -6.299 0.690 1.00 86.38 305 HIS A C 1
ATOM 2439 O O . HIS A 1 305 ? 12.502 -7.207 0.835 1.00 86.38 305 HIS A O 1
ATOM 2445 N N . GLU A 1 306 ? 10.415 -6.531 0.385 1.00 88.38 306 GLU A N 1
ATOM 2446 C CA . GLU A 1 306 ? 9.918 -7.854 0.037 1.00 88.38 306 GLU A CA 1
ATOM 2447 C C . GLU A 1 306 ? 10.513 -8.318 -1.300 1.00 88.38 306 GLU A C 1
ATOM 2449 O O . GLU A 1 306 ? 10.534 -7.554 -2.272 1.00 88.38 306 GLU A O 1
ATOM 2454 N N . ASP A 1 307 ? 10.947 -9.580 -1.364 1.00 89.75 307 ASP A N 1
ATOM 2455 C CA . ASP A 1 307 ? 11.469 -10.207 -2.582 1.00 89.75 307 ASP A CA 1
ATOM 2456 C C . ASP A 1 307 ? 10.339 -10.519 -3.578 1.00 89.75 307 ASP A C 1
ATOM 2458 O O . ASP A 1 307 ? 9.917 -11.656 -3.791 1.00 89.75 307 ASP A O 1
ATOM 2462 N N . THR A 1 308 ? 9.808 -9.453 -4.163 1.00 93.25 308 THR A N 1
ATOM 2463 C CA . THR A 1 308 ? 8.780 -9.481 -5.202 1.00 93.25 308 THR A CA 1
ATOM 2464 C C . THR A 1 308 ? 9.412 -9.531 -6.590 1.00 93.25 308 THR A C 1
ATOM 2466 O O . THR A 1 308 ? 10.569 -9.156 -6.793 1.00 93.25 308 THR A O 1
ATOM 2469 N N . GLN A 1 309 ? 8.627 -9.926 -7.593 1.00 95.12 309 GLN A N 1
ATOM 2470 C CA . GLN A 1 309 ? 9.079 -9.913 -8.984 1.00 95.12 309 GLN A CA 1
ATOM 2471 C C . GLN A 1 309 ? 9.574 -8.523 -9.411 1.00 95.12 309 GLN A C 1
ATOM 2473 O O . GLN A 1 309 ? 10.668 -8.400 -9.964 1.00 95.12 309 GLN A O 1
ATOM 2478 N N . ILE A 1 310 ? 8.823 -7.470 -9.070 1.00 94.50 310 ILE A N 1
ATOM 2479 C CA . ILE A 1 310 ? 9.231 -6.096 -9.356 1.00 94.50 310 ILE A CA 1
ATOM 2480 C C . ILE A 1 310 ? 10.506 -5.695 -8.606 1.00 94.50 310 ILE A C 1
ATOM 2482 O O . ILE A 1 310 ? 11.351 -5.010 -9.179 1.00 94.50 310 ILE A O 1
ATOM 2486 N N . HIS A 1 311 ? 10.701 -6.148 -7.363 1.00 94.44 311 HIS A N 1
ATOM 2487 C CA . HIS A 1 311 ? 11.935 -5.878 -6.623 1.00 94.44 311 HIS A CA 1
ATOM 2488 C C . HIS A 1 311 ? 13.157 -6.465 -7.341 1.00 94.44 311 HIS A C 1
ATOM 2490 O O . HIS A 1 311 ? 14.144 -5.758 -7.547 1.00 94.44 311 HIS A O 1
ATOM 2496 N N . ARG A 1 312 ? 13.068 -7.709 -7.827 1.00 96.25 312 ARG A N 1
ATOM 2497 C CA . ARG A 1 312 ? 14.144 -8.345 -8.610 1.00 96.25 312 ARG A CA 1
ATOM 2498 C C . ARG A 1 312 ? 14.451 -7.578 -9.894 1.00 96.25 312 ARG A C 1
ATOM 2500 O O . ARG A 1 312 ? 15.618 -7.392 -10.229 1.00 96.25 312 ARG A O 1
ATOM 2507 N N . VAL A 1 313 ? 13.422 -7.092 -10.588 1.00 96.88 313 VAL A N 1
ATOM 2508 C CA . VAL A 1 313 ? 13.573 -6.256 -11.792 1.00 96.88 313 VAL A CA 1
ATOM 2509 C C . VAL A 1 313 ? 14.239 -4.919 -11.465 1.00 96.88 313 VAL A C 1
ATOM 2511 O O . VAL A 1 313 ? 15.141 -4.492 -12.192 1.00 96.88 313 VAL A O 1
ATOM 2514 N N . ASN A 1 314 ? 13.858 -4.279 -10.354 1.00 96.31 314 ASN A N 1
ATOM 2515 C CA . ASN A 1 314 ? 14.507 -3.056 -9.884 1.00 96.31 314 ASN A CA 1
ATOM 2516 C C . ASN A 1 314 ? 15.998 -3.322 -9.614 1.00 96.31 314 ASN A C 1
ATOM 2518 O O . ASN A 1 314 ? 16.847 -2.597 -10.129 1.00 96.31 314 ASN A O 1
ATOM 2522 N N . MET A 1 315 ? 16.326 -4.392 -8.879 1.00 96.75 315 MET A N 1
ATOM 2523 C CA . MET A 1 315 ? 17.711 -4.749 -8.544 1.00 96.75 315 MET A CA 1
ATOM 2524 C C . MET A 1 315 ? 18.539 -5.087 -9.783 1.00 96.75 315 MET A C 1
ATOM 2526 O O . MET A 1 315 ? 19.661 -4.602 -9.914 1.00 96.75 315 MET A O 1
ATOM 2530 N N . LEU A 1 316 ? 17.982 -5.845 -10.731 1.00 97.06 316 LEU A N 1
ATOM 2531 C CA . LEU A 1 316 ? 18.630 -6.130 -12.015 1.00 97.06 316 LEU A CA 1
ATOM 2532 C C . LEU A 1 316 ? 18.900 -4.857 -12.814 1.00 97.06 316 LEU A C 1
ATOM 2534 O O . LEU A 1 316 ? 19.974 -4.723 -13.400 1.00 97.06 316 LEU A O 1
ATOM 2538 N N . THR A 1 317 ? 17.955 -3.917 -12.826 1.00 97.31 317 THR A N 1
ATOM 2539 C CA . THR A 1 317 ? 18.128 -2.639 -13.526 1.00 97.31 317 THR A CA 1
ATOM 2540 C C . THR A 1 317 ? 19.254 -1.826 -12.894 1.00 97.31 317 THR A C 1
ATOM 2542 O O . THR A 1 317 ? 20.141 -1.358 -13.605 1.00 97.31 317 THR A O 1
ATOM 2545 N N . ILE A 1 318 ? 19.265 -1.715 -11.563 1.00 97.12 318 ILE A N 1
ATOM 2546 C CA . ILE A 1 318 ? 20.314 -1.012 -10.814 1.00 97.12 318 ILE A CA 1
ATOM 2547 C C . ILE A 1 318 ? 21.680 -1.659 -11.056 1.00 97.12 318 ILE A C 1
ATOM 2549 O O . ILE A 1 318 ? 22.630 -0.971 -11.428 1.00 97.12 318 ILE A O 1
ATOM 2553 N N . ALA A 1 319 ? 21.775 -2.981 -10.908 1.00 97.81 319 ALA A N 1
ATOM 2554 C CA . ALA A 1 319 ? 23.013 -3.719 -11.127 1.00 97.81 319 ALA A CA 1
ATOM 2555 C C . ALA A 1 319 ? 23.522 -3.553 -12.566 1.00 97.81 319 ALA A C 1
ATOM 2557 O O . ALA A 1 319 ? 24.711 -3.314 -12.769 1.00 97.81 319 ALA A O 1
ATOM 2558 N N . SER A 1 320 ? 22.630 -3.618 -13.559 1.00 97.31 320 SER A N 1
ATOM 2559 C CA . SER A 1 320 ? 22.995 -3.460 -14.971 1.00 97.31 320 SER A CA 1
ATOM 2560 C C . SER A 1 320 ? 23.528 -2.057 -15.261 1.00 97.31 320 SER A C 1
ATOM 2562 O O . SER A 1 320 ? 24.594 -1.934 -15.858 1.00 97.31 320 SER A O 1
ATOM 2564 N N . LEU A 1 321 ? 22.850 -1.006 -14.783 1.00 98.12 321 LEU A N 1
ATOM 2565 C CA . LEU A 1 321 ? 23.301 0.385 -14.925 1.00 98.12 321 LEU A CA 1
ATOM 2566 C C . LEU A 1 321 ? 24.692 0.592 -14.311 1.00 98.12 321 LEU A C 1
ATOM 2568 O O . LEU A 1 321 ? 25.605 1.078 -14.980 1.00 98.12 321 LEU A O 1
ATOM 2572 N N . THR A 1 322 ? 24.871 0.164 -13.060 1.00 98.06 322 THR A N 1
ATOM 2573 C CA . THR A 1 322 ? 26.117 0.371 -12.316 1.00 98.06 322 THR A CA 1
ATOM 2574 C C . THR A 1 322 ? 27.272 -0.434 -12.909 1.00 98.06 322 THR A C 1
ATOM 2576 O O . THR A 1 322 ? 28.335 0.126 -13.182 1.00 98.06 322 THR A O 1
ATOM 2579 N N . ILE A 1 323 ? 27.082 -1.734 -13.159 1.00 97.88 323 ILE A N 1
ATOM 2580 C CA . ILE A 1 323 ? 28.150 -2.606 -13.671 1.00 97.88 323 ILE A CA 1
ATOM 2581 C C . ILE A 1 323 ? 28.534 -2.192 -15.093 1.00 97.88 323 ILE A C 1
ATOM 2583 O O . ILE A 1 323 ? 29.718 -1.998 -15.368 1.00 97.88 323 ILE A O 1
ATOM 2587 N N . LEU A 1 324 ? 27.565 -2.013 -15.998 1.00 97.81 324 LEU A N 1
ATOM 2588 C CA . LEU A 1 324 ? 27.866 -1.630 -17.381 1.00 97.81 324 LEU A CA 1
ATOM 2589 C C . LEU A 1 324 ? 28.475 -0.227 -17.455 1.00 97.81 324 LEU A C 1
ATOM 2591 O O . LEU A 1 324 ? 29.413 -0.020 -18.227 1.00 97.81 324 LEU A O 1
ATOM 2595 N N . GLY A 1 325 ? 28.014 0.706 -16.616 1.00 97.38 325 GLY A N 1
ATOM 2596 C CA . GLY A 1 325 ? 28.612 2.032 -16.481 1.00 97.38 325 GLY A CA 1
ATOM 2597 C C . GLY A 1 325 ? 30.090 1.973 -16.085 1.00 97.38 325 GLY A C 1
ATOM 2598 O O . GLY A 1 325 ? 30.937 2.544 -16.777 1.00 97.38 325 GLY A O 1
ATOM 2599 N N . ILE A 1 326 ? 30.431 1.205 -15.041 1.00 97.94 326 ILE A N 1
ATOM 2600 C CA . ILE A 1 326 ? 31.825 1.004 -14.599 1.00 97.94 326 ILE A CA 1
ATOM 2601 C C . ILE A 1 326 ? 32.665 0.351 -15.701 1.00 97.94 326 ILE A C 1
ATOM 2603 O O . ILE A 1 326 ? 33.757 0.833 -16.007 1.00 97.94 326 ILE A O 1
ATOM 2607 N N . LEU A 1 327 ? 32.167 -0.720 -16.326 1.00 97.69 327 LEU A N 1
ATOM 2608 C CA . LEU A 1 327 ? 32.890 -1.440 -17.379 1.00 97.69 327 LEU A CA 1
ATOM 2609 C C . LEU A 1 327 ? 33.218 -0.539 -18.579 1.00 97.69 327 LEU A C 1
ATOM 2611 O O . LEU A 1 327 ? 34.333 -0.590 -19.107 1.00 97.69 327 LEU A O 1
ATOM 2615 N N . LEU A 1 328 ? 32.275 0.315 -18.989 1.00 96.94 328 LEU A N 1
ATOM 2616 C CA . LEU A 1 328 ? 32.477 1.276 -20.075 1.00 96.94 328 LEU A CA 1
ATOM 2617 C C . LEU A 1 328 ? 33.441 2.406 -19.693 1.00 96.94 328 LEU A C 1
ATOM 2619 O O . LEU A 1 328 ? 34.240 2.821 -20.536 1.00 96.94 328 LEU A O 1
ATOM 2623 N N . LEU A 1 329 ? 33.418 2.881 -18.445 1.00 96.50 329 LEU A N 1
ATOM 2624 C CA . LEU A 1 329 ? 34.351 3.908 -17.971 1.00 96.50 329 LEU A CA 1
ATOM 2625 C C . LEU A 1 329 ? 35.783 3.375 -17.876 1.00 96.50 329 LEU A C 1
ATOM 2627 O O . LEU A 1 329 ? 36.692 3.944 -18.487 1.00 96.50 329 LEU A O 1
ATOM 2631 N N . VAL A 1 330 ? 35.965 2.247 -17.185 1.00 96.50 330 VAL A N 1
ATOM 2632 C CA . VAL A 1 330 ? 37.270 1.589 -16.996 1.00 96.50 330 VAL A CA 1
ATOM 2633 C C . VAL A 1 330 ? 37.823 1.059 -18.322 1.00 96.50 330 VAL A C 1
ATOM 2635 O O . VAL A 1 330 ? 39.032 1.049 -18.537 1.00 96.50 330 VAL A O 1
ATOM 2638 N N . GLY A 1 331 ? 36.951 0.642 -19.243 1.00 91.75 331 GLY A N 1
ATOM 2639 C CA . GLY A 1 331 ? 37.348 0.031 -20.511 1.00 91.75 331 GLY A CA 1
ATOM 2640 C C . GLY A 1 331 ? 37.615 -1.476 -20.415 1.00 91.75 331 GLY A C 1
ATOM 2641 O O . GLY A 1 331 ? 38.212 -2.047 -21.326 1.00 91.75 331 GLY A O 1
ATOM 2642 N N . PHE A 1 332 ? 37.160 -2.146 -19.353 1.00 91.69 332 PHE A N 1
ATOM 2643 C CA . PHE A 1 332 ? 37.253 -3.603 -19.237 1.00 91.69 332 PHE A CA 1
ATOM 2644 C C . PHE A 1 332 ? 36.152 -4.278 -20.069 1.00 91.69 332 PHE A C 1
ATOM 2646 O O . PHE A 1 332 ? 34.980 -3.927 -19.963 1.00 91.69 332 PHE A O 1
ATOM 2653 N N . GLY A 1 333 ? 36.518 -5.234 -20.932 1.00 90.62 333 GLY A N 1
ATOM 2654 C CA . GLY A 1 333 ? 35.547 -5.984 -21.741 1.00 90.62 333 GLY A CA 1
ATOM 2655 C C . GLY A 1 333 ? 34.676 -5.116 -22.664 1.00 90.62 333 GLY A C 1
ATOM 2656 O O . GLY A 1 333 ? 33.541 -5.489 -22.953 1.00 90.62 333 GLY A O 1
ATOM 2657 N N . THR A 1 334 ? 35.182 -3.966 -23.135 1.00 87.19 334 THR A N 1
ATOM 2658 C CA . THR A 1 334 ? 34.376 -2.889 -23.752 1.00 87.19 334 THR A CA 1
ATOM 2659 C C . THR A 1 334 ? 33.424 -3.350 -24.852 1.00 87.19 334 THR A C 1
ATOM 2661 O O . THR A 1 334 ? 32.318 -2.836 -24.939 1.00 87.19 334 THR A O 1
ATOM 2664 N N . ARG A 1 335 ? 33.814 -4.317 -25.691 1.00 92.50 335 ARG A N 1
ATOM 2665 C CA . ARG A 1 335 ? 32.941 -4.814 -26.770 1.00 92.50 335 ARG A CA 1
ATOM 2666 C C . ARG A 1 335 ? 31.687 -5.494 -26.219 1.00 92.50 335 ARG A C 1
ATOM 2668 O O . ARG A 1 335 ? 30.593 -5.221 -26.692 1.00 92.50 335 ARG A O 1
ATOM 2675 N N . ILE A 1 336 ? 31.852 -6.339 -25.202 1.00 95.75 336 ILE A N 1
ATOM 2676 C CA . ILE A 1 336 ? 30.741 -7.039 -24.548 1.00 95.75 336 ILE A CA 1
ATOM 2677 C C . ILE A 1 336 ? 29.905 -6.035 -23.752 1.00 95.75 336 ILE A C 1
ATOM 2679 O O . ILE A 1 336 ? 28.687 -6.020 -23.893 1.00 95.75 336 ILE A O 1
ATOM 2683 N N . ALA A 1 337 ? 30.554 -5.146 -22.991 1.00 95.12 337 ALA A N 1
ATOM 2684 C CA . ALA A 1 337 ? 29.868 -4.108 -22.223 1.00 95.12 337 ALA A CA 1
ATOM 2685 C C . ALA A 1 337 ? 29.044 -3.168 -23.121 1.00 95.12 337 ALA A C 1
ATOM 2687 O O . ALA A 1 337 ? 27.917 -2.831 -22.776 1.00 95.12 337 ALA A O 1
ATOM 2688 N N . ALA A 1 338 ? 29.562 -2.796 -24.296 1.00 94.81 338 ALA A N 1
ATOM 2689 C CA . ALA A 1 338 ? 28.848 -1.965 -25.262 1.00 94.81 338 ALA A CA 1
ATOM 2690 C C . ALA A 1 338 ? 27.638 -2.687 -25.873 1.00 94.81 338 ALA A C 1
ATOM 2692 O O . ALA A 1 338 ? 26.578 -2.081 -25.986 1.00 94.81 338 ALA A O 1
ATOM 2693 N N . ILE A 1 339 ? 27.765 -3.973 -26.224 1.00 96.62 339 ILE A N 1
ATOM 2694 C CA . ILE A 1 339 ? 26.634 -4.773 -26.728 1.00 96.62 339 ILE A CA 1
ATOM 2695 C C . ILE A 1 339 ? 25.563 -4.935 -25.642 1.00 96.62 339 ILE A C 1
ATOM 2697 O O . ILE A 1 339 ? 24.382 -4.749 -25.920 1.00 96.62 339 ILE A O 1
ATOM 2701 N N . ALA A 1 340 ? 25.962 -5.227 -24.403 1.00 96.94 340 ALA A N 1
ATOM 2702 C CA . ALA A 1 340 ? 25.034 -5.354 -23.282 1.00 96.94 340 ALA A CA 1
ATOM 2703 C C . ALA A 1 340 ? 24.334 -4.021 -22.960 1.00 96.94 340 ALA A C 1
ATOM 2705 O O . ALA A 1 340 ? 23.116 -3.996 -22.803 1.00 96.94 340 ALA A O 1
ATOM 2706 N N . ALA A 1 341 ? 25.073 -2.906 -22.939 1.00 96.31 341 ALA A N 1
ATOM 2707 C CA . ALA A 1 341 ? 24.507 -1.570 -22.754 1.00 96.31 341 ALA A CA 1
ATOM 2708 C C . ALA A 1 341 ? 23.544 -1.195 -23.889 1.00 96.31 341 ALA A C 1
ATOM 2710 O O . ALA A 1 341 ? 22.464 -0.675 -23.626 1.00 96.31 341 ALA A O 1
ATOM 2711 N N . ALA A 1 342 ? 23.885 -1.514 -25.141 1.00 96.62 342 ALA A N 1
ATOM 2712 C CA . ALA A 1 342 ? 22.987 -1.319 -26.275 1.00 96.62 342 ALA A CA 1
ATOM 2713 C C . ALA A 1 342 ? 21.711 -2.168 -26.144 1.00 96.62 342 ALA A C 1
ATOM 2715 O O . ALA A 1 342 ? 20.620 -1.656 -26.374 1.00 96.62 342 ALA A O 1
ATOM 2716 N N . GLY A 1 343 ? 21.829 -3.431 -25.724 1.00 96.69 343 GLY A N 1
ATOM 2717 C CA . GLY A 1 343 ? 20.680 -4.300 -25.459 1.00 96.69 343 GLY A CA 1
ATOM 2718 C C . GLY A 1 343 ? 19.778 -3.773 -24.339 1.00 96.69 343 GLY A C 1
ATOM 2719 O O . GLY A 1 343 ? 18.558 -3.821 -24.458 1.00 96.69 343 GLY A O 1
ATOM 2720 N N . MET A 1 344 ? 20.365 -3.206 -23.285 1.00 95.44 344 MET A N 1
ATOM 2721 C CA . MET A 1 344 ? 19.625 -2.563 -22.197 1.00 95.44 344 MET A CA 1
ATOM 2722 C C . MET A 1 344 ? 18.908 -1.284 -22.651 1.00 95.44 344 MET A C 1
ATOM 2724 O O . MET A 1 344 ? 17.743 -1.079 -22.331 1.00 95.44 344 MET A O 1
ATOM 2728 N N . LEU A 1 345 ? 19.567 -0.426 -23.431 1.00 94.81 345 LEU A N 1
ATOM 2729 C CA . LEU A 1 345 ? 18.915 0.760 -23.996 1.00 94.81 345 LEU A CA 1
ATOM 2730 C C . LEU A 1 345 ? 17.788 0.374 -24.959 1.00 94.81 345 LEU A C 1
ATOM 2732 O O . LEU A 1 345 ? 16.728 1.000 -24.957 1.00 94.81 345 LEU A O 1
ATOM 2736 N N . LEU A 1 346 ? 17.997 -0.683 -25.748 1.00 95.69 346 LEU A N 1
ATOM 2737 C CA . LEU A 1 346 ? 16.965 -1.236 -26.613 1.00 95.69 346 LEU A CA 1
ATOM 2738 C C . LEU A 1 346 ? 15.780 -1.759 -25.796 1.00 95.69 346 LEU A C 1
ATOM 2740 O O . LEU A 1 346 ? 14.643 -1.509 -26.181 1.00 95.69 346 LEU A O 1
ATOM 2744 N N . SER A 1 347 ? 16.008 -2.436 -24.664 1.00 94.38 347 SER A N 1
ATOM 2745 C CA . SER A 1 347 ? 14.901 -2.926 -23.836 1.00 94.38 347 SER A CA 1
ATOM 2746 C C . SER A 1 347 ? 14.044 -1.783 -23.292 1.00 94.38 347 SER A C 1
ATOM 2748 O O . SER A 1 347 ? 12.824 -1.899 -23.332 1.00 94.38 347 SER A O 1
ATOM 2750 N N . PHE A 1 348 ? 14.645 -0.655 -22.892 1.00 93.19 348 PHE A N 1
ATOM 2751 C CA . PHE A 1 348 ? 13.903 0.556 -22.522 1.00 93.19 348 PHE A CA 1
ATOM 2752 C C . PHE A 1 348 ? 13.116 1.128 -23.706 1.00 93.19 348 PHE A C 1
ATOM 2754 O O . PHE A 1 348 ? 11.918 1.374 -23.598 1.00 93.19 348 PHE A O 1
ATOM 2761 N N . TYR A 1 349 ? 13.739 1.260 -24.876 1.00 92.75 349 TYR A N 1
ATOM 2762 C CA . TYR A 1 349 ? 13.039 1.718 -26.079 1.00 92.75 349 TYR A CA 1
ATOM 2763 C C . TYR A 1 349 ? 11.806 0.854 -26.417 1.00 92.75 349 TYR A C 1
ATOM 2765 O O . TYR A 1 349 ? 10.763 1.384 -26.796 1.00 92.75 349 TYR A O 1
ATOM 2773 N N . LEU A 1 350 ? 11.896 -0.468 -26.232 1.00 94.81 350 LEU A N 1
ATOM 2774 C CA . LEU A 1 350 ? 10.810 -1.409 -26.525 1.00 94.81 350 LEU A CA 1
ATOM 2775 C C . LEU A 1 350 ? 9.645 -1.378 -25.523 1.00 94.81 350 LEU A C 1
ATOM 2777 O O . LEU A 1 350 ? 8.604 -1.962 -25.825 1.00 94.81 350 LEU A O 1
ATOM 2781 N N . VAL A 1 351 ? 9.777 -0.714 -24.368 1.00 92.38 351 VAL A N 1
ATOM 2782 C CA . VAL A 1 351 ? 8.661 -0.556 -23.415 1.00 92.38 351 VAL A CA 1
ATOM 2783 C C . VAL A 1 351 ? 7.577 0.352 -23.992 1.00 92.38 351 VAL A C 1
ATOM 2785 O O . VAL A 1 351 ? 6.395 0.091 -23.792 1.00 92.38 351 VAL A O 1
ATOM 2788 N N . MET A 1 352 ? 7.957 1.411 -24.710 1.00 89.06 352 MET A N 1
ATOM 2789 C CA . MET A 1 352 ? 7.030 2.347 -25.360 1.00 89.06 352 MET A CA 1
ATOM 2790 C C . MET A 1 352 ? 7.613 2.807 -26.705 1.00 89.06 352 MET A C 1
ATOM 2792 O O . MET A 1 352 ? 8.071 3.947 -26.824 1.00 89.06 352 MET A O 1
ATOM 2796 N N . PRO A 1 353 ? 7.658 1.927 -27.719 1.00 90.75 353 PRO A N 1
ATOM 2797 C CA . PRO A 1 353 ? 8.271 2.268 -28.989 1.00 90.75 353 PRO A CA 1
ATOM 2798 C C . PRO A 1 353 ? 7.375 3.252 -29.765 1.00 90.75 353 PRO A C 1
ATOM 2800 O O . PRO A 1 353 ? 6.183 2.977 -29.924 1.00 90.75 353 PRO A O 1
ATOM 2803 N N . PRO A 1 354 ? 7.917 4.364 -30.302 1.00 85.94 354 PRO A N 1
ATOM 2804 C CA . PRO A 1 354 ? 7.176 5.330 -31.117 1.00 85.94 354 PRO A CA 1
ATOM 2805 C C . PRO A 1 354 ? 6.980 4.795 -32.545 1.00 85.94 354 PRO A C 1
ATOM 2807 O O . PRO A 1 354 ? 7.479 5.356 -33.522 1.00 85.94 354 PRO A O 1
ATOM 2810 N N . TRP A 1 355 ? 6.339 3.633 -32.666 1.00 85.69 355 TRP A N 1
ATOM 2811 C CA . TRP A 1 355 ? 6.056 2.980 -33.941 1.00 85.69 355 TRP A CA 1
ATOM 2812 C C . TRP A 1 355 ? 4.654 3.338 -34.435 1.00 85.69 355 TRP A C 1
ATOM 2814 O O . TRP A 1 355 ? 3.753 3.531 -33.617 1.00 85.69 355 TRP A O 1
ATOM 2824 N N . PRO A 1 356 ? 4.428 3.371 -35.761 1.00 78.62 356 PRO A N 1
ATOM 2825 C CA . PRO A 1 356 ? 3.089 3.552 -36.309 1.00 78.62 356 PRO A CA 1
ATOM 2826 C C . PRO A 1 356 ? 2.100 2.530 -35.728 1.00 78.62 356 PRO A C 1
ATOM 2828 O O . PRO A 1 356 ? 2.362 1.328 -35.757 1.00 78.62 356 PRO A O 1
ATOM 2831 N N . GLY A 1 357 ? 0.972 3.012 -35.201 1.00 72.94 357 GLY A N 1
ATOM 2832 C CA . GLY A 1 357 ? -0.077 2.178 -34.601 1.00 72.94 357 GLY A CA 1
ATOM 2833 C C . GLY A 1 357 ? 0.124 1.821 -33.123 1.00 72.94 357 GLY A C 1
ATOM 2834 O O . GLY A 1 357 ? -0.743 1.169 -32.543 1.00 72.94 357 GLY A O 1
ATOM 2835 N N . VAL A 1 358 ? 1.220 2.248 -32.487 1.00 75.81 358 VAL A N 1
ATOM 2836 C CA . VAL A 1 358 ? 1.375 2.165 -31.026 1.00 75.81 358 VAL A CA 1
ATOM 2837 C C . VAL A 1 358 ? 0.783 3.434 -30.401 1.00 75.81 358 VAL A C 1
ATOM 2839 O O . VAL A 1 358 ? 1.157 4.522 -30.836 1.00 75.81 358 VAL A O 1
ATOM 2842 N N . PRO A 1 359 ? -0.118 3.336 -29.402 1.00 69.25 359 PRO A N 1
ATOM 2843 C CA . PRO A 1 359 ? -0.688 4.527 -28.778 1.00 69.25 359 PRO A CA 1
ATOM 2844 C C . PRO A 1 359 ? 0.406 5.377 -28.111 1.00 69.25 359 PRO A C 1
ATOM 2846 O O . PRO A 1 359 ? 1.344 4.824 -27.527 1.00 69.25 359 PRO A O 1
ATOM 2849 N N . GLU A 1 360 ? 0.301 6.705 -28.163 1.00 65.88 360 GLU A N 1
ATOM 2850 C CA . GLU A 1 360 ? 1.338 7.598 -27.626 1.00 65.88 360 GLU A CA 1
ATOM 2851 C C . GLU A 1 360 ? 1.397 7.532 -26.097 1.00 65.88 360 GLU A C 1
ATOM 2853 O O . GLU A 1 360 ? 0.386 7.324 -25.429 1.00 65.88 360 GLU A O 1
ATOM 2858 N N . ALA A 1 361 ? 2.587 7.647 -25.503 1.00 59.59 361 ALA A N 1
ATOM 2859 C CA . ALA A 1 361 ? 2.728 7.543 -24.053 1.00 59.59 361 ALA A CA 1
ATOM 2860 C C . ALA A 1 361 ? 1.904 8.641 -23.346 1.00 59.59 361 ALA A C 1
ATOM 2862 O O . ALA A 1 361 ? 2.053 9.812 -23.691 1.00 59.59 361 ALA A O 1
ATOM 2863 N N . PRO A 1 362 ? 1.069 8.305 -22.342 1.00 52.62 362 PRO A N 1
ATOM 2864 C CA . PRO A 1 362 ? 0.367 9.317 -21.572 1.00 52.62 362 PRO A CA 1
ATOM 2865 C C . PRO A 1 362 ? 1.400 10.083 -20.740 1.00 52.62 362 PRO A C 1
ATOM 2867 O O . PRO A 1 362 ? 2.011 9.545 -19.816 1.00 52.62 362 PRO A O 1
ATOM 2870 N N . GLY A 1 363 ? 1.626 11.337 -21.104 1.00 50.09 363 GLY A N 1
ATOM 2871 C CA . GLY A 1 363 ? 2.540 12.259 -20.447 1.00 50.09 363 GLY A CA 1
ATOM 2872 C C . GLY A 1 363 ? 2.155 13.688 -20.822 1.00 50.09 363 GLY A C 1
ATOM 2873 O O . GLY A 1 363 ? 1.453 13.874 -21.814 1.00 50.09 363 GLY A O 1
ATOM 2874 N N . PRO A 1 364 ? 2.550 14.699 -20.030 1.00 39.75 364 PRO A N 1
ATOM 2875 C CA . PRO A 1 364 ? 2.260 16.083 -20.372 1.00 39.75 364 PRO A CA 1
ATOM 2876 C C . PRO A 1 364 ? 2.856 16.366 -21.749 1.00 39.75 364 PRO A C 1
ATOM 2878 O O . PRO A 1 364 ? 4.072 16.255 -21.934 1.00 39.75 364 PRO A O 1
ATOM 2881 N N . GLU A 1 365 ? 1.994 16.683 -22.713 1.00 37.06 365 GLU A N 1
ATOM 2882 C CA . GLU A 1 365 ? 2.424 17.164 -24.015 1.00 37.06 365 GLU A CA 1
ATOM 2883 C C . GLU A 1 365 ? 3.397 18.325 -23.769 1.00 37.06 365 GLU A C 1
ATOM 2885 O O . GLU A 1 365 ? 3.057 19.335 -23.157 1.00 37.06 365 GLU A O 1
ATOM 2890 N N . HIS A 1 366 ? 4.649 18.123 -24.182 1.00 37.62 366 HIS A N 1
ATOM 2891 C CA . HIS A 1 366 ? 5.758 19.070 -24.070 1.00 37.62 366 HIS A CA 1
ATOM 2892 C C . HIS A 1 366 ? 6.267 19.348 -22.639 1.00 37.62 366 HIS A C 1
ATOM 2894 O O . HIS A 1 366 ? 5.907 20.322 -21.983 1.00 37.62 366 HIS A O 1
ATOM 2900 N N . SER A 1 367 ? 7.296 18.606 -22.213 1.00 40.22 367 SER A N 1
ATOM 2901 C CA . SER A 1 367 ? 8.132 18.934 -21.038 1.00 40.22 367 SER A CA 1
ATOM 2902 C C . SER A 1 367 ? 8.973 20.222 -21.185 1.00 40.22 367 SER A C 1
ATOM 2904 O O . SER A 1 367 ? 9.938 20.414 -20.450 1.00 40.22 367 SER A O 1
ATOM 2906 N N . PHE A 1 368 ? 8.651 21.113 -22.130 1.00 38.47 368 PHE A N 1
ATOM 2907 C CA . PHE A 1 368 ? 9.377 22.372 -22.326 1.00 38.47 368 PHE A CA 1
ATOM 2908 C C . PHE A 1 368 ? 8.994 23.463 -21.319 1.00 38.47 368 PHE A C 1
ATOM 2910 O O . PHE A 1 368 ? 9.720 24.450 -21.208 1.00 38.47 368 PHE A O 1
ATOM 2917 N N . ILE A 1 369 ? 7.906 23.299 -20.556 1.00 37.09 369 ILE A N 1
ATOM 2918 C CA . ILE A 1 369 ? 7.506 24.267 -19.528 1.00 37.09 369 ILE A CA 1
ATOM 2919 C C . ILE A 1 369 ? 7.596 23.615 -18.149 1.00 37.09 369 ILE A C 1
ATOM 2921 O O . ILE A 1 369 ? 6.662 22.986 -17.658 1.00 37.09 369 ILE A O 1
ATOM 2925 N N . ILE A 1 370 ? 8.753 23.796 -17.517 1.00 34.78 370 ILE A N 1
ATOM 2926 C CA . ILE A 1 370 ? 8.931 23.593 -16.080 1.00 34.78 370 ILE A CA 1
ATOM 2927 C C . ILE A 1 370 ? 8.332 24.826 -15.405 1.00 34.78 370 ILE A C 1
ATOM 2929 O O . ILE A 1 370 ? 8.946 25.894 -15.416 1.00 34.78 370 ILE A O 1
ATOM 2933 N N . ASN A 1 371 ? 7.128 24.704 -14.849 1.00 32.84 371 ASN A N 1
ATOM 2934 C CA . ASN A 1 371 ? 6.635 25.730 -13.939 1.00 32.84 371 ASN A CA 1
ATOM 2935 C C . ASN A 1 371 ? 7.385 25.561 -12.607 1.00 32.84 371 ASN A C 1
ATOM 2937 O O . ASN A 1 371 ? 7.386 24.467 -12.041 1.00 32.84 371 ASN A O 1
ATOM 2941 N N . LYS A 1 372 ? 8.105 26.614 -12.206 1.00 34.81 372 LYS A N 1
ATOM 2942 C CA . LYS A 1 372 ? 8.892 26.688 -10.966 1.00 34.81 372 LYS A CA 1
ATOM 2943 C C . LYS A 1 372 ? 8.019 26.680 -9.722 1.00 34.81 372 LYS A C 1
ATOM 2945 O O . LYS A 1 372 ? 6.917 27.266 -9.788 1.00 34.81 372 LYS A O 1
#

Radius of gyration: 30.04 Å; chains: 1; bounding box: 80×41×91 Å

Foldseek 3Di:
DDDPDDCDVVNVVVVLVVLLVLLQVLQVVLVVQVVQQLDPGGDFCLVLQLLFWDDCNVVSCVLQVCSLCVLLLVLVSLLVVLVVVLVLVCVLQVPDDPVLNVVLCCQAPNDQKFKDAAQDDDPQDDQDDPSVVAWDQDNVRNIIIGGTLPFADPVNLVVRLVSFQWDQDPVRDIDDGDPNNSRSNVGSVRSNVRRVDDHLSRVSCCLNPVDCQAPWAAQPVQPPDPPRTGDHLSNVLVVLVVVLVVLLVVQPDPVSLVVSVVSVVVSVVSSCVRNVVSVVSVVVSVVVSLVSDDPVSCVSTDRDDDPGSRVVVSVVSSCLSNVLSVCSNVVPPNVVSVVSSVVVVVVSCNSQPPDPPMRHRPDPDDPPDDDD

pLDDT: mean 88.82, std 12.49, range [32.84, 98.25]

Secondary structure (DSSP, 8-state):
--------HHHHHHHHHHHHHHHHHHHHHHHHHHHHTTSSS---SHHHHHT--STTHHHHHHTTS-TT-GGGG-HHHHHHHHHHHHHHHHHH-TT--HHHHHHHHHHHH--SEEEEE-SS--TT----TTTTTTEEEETTTTEEEEETTT---HHHHHHHHTTSS-EE-TTS-EESS-HHHHHHHHHHHHHHHHHTS--HHHHHHHHHTT-HHHH-EE-GGGTTSGGGEE--HHHHHHHHHHHHHHHHTT--SHHHHHHHHHHHHHHHHHHHHHHHHHHHHHHHHHHHHHTTS-HHHHTT-SPPPP--HHHHHHHHHHHHHHHHHHHHHHTTTHHHHHHHHHHHHHHHHTTS---TTSPPP-S-S-TT----